Protein AF-A0A813EID2-F1 (afdb_monomer_lite)

Sequence (279 aa):
TRAFFVGGAVVVPFFVLQQIIVTLDILPSQAGIPFHRLGPFAQLFAYPAVCIEYRRYYDADVAFISYILVYLAYACQLIYTVQLLRICAPDYGSPPEMAEVPSASWWPSAWRLPKAFKHATHLVAPPRSLEPGQTDLAGEMRAAAKGQATAQLTAESAAEGKRRDVHRALGKHGESPAWFNVKAGLIALIIAWCFLIFGFTIEIINAGTAHPSLLNGPGLPNNLRDPRYRPAKIGYKEPTEVGTGGALYGPARVVDGPERRLSELGLNAESEILSALPR

Radius of gyration: 33.65 Å; chains: 1; bounding box: 99×39×95 Å

Foldseek 3Di:
DVVLVVLVVVLVVVLVVLLCCCPPQQPVDDPDDPLLNLLSCLSVLQSVLVVLLPDPADDPVSPVSSLVSNVSSLVSNLSNLVVCLVQQDFDPPQDPQDPPDPPAQHDDSLARGGPSCRRVRRDPDDDLDDDVPDDDPVVVVVCVVVVNPPDPCPSVNVNVVVVVVVVVCQDPVSHHPVSVVSNVVSVVSSVVSVVVVVVVVVCVVCPQPDQQDPPPDPPNPPLSNDSLRDAHDVPDDRPADDPDPDDSHDPPPPVPDPVVVCVVVVCPVVPPVVVPDDD

Organism: Polarella glacialis (NCBI:txid89957)

pLDDT: mean 72.0, std 17.14, range [36.62, 98.06]

Secondary structure (DSSP, 8-state):
-HHHHHHHHHHHHHHHHHHHHIIIII-S---S--GGGHHHHHHHHHHHHHHHHS-SS--HHHHHHHHHHHHHHHHHHHHHHHHHHHHSS---S--------TTS----TTS---GGGTTT----PPPSSPPTT---HHHHHHHHHTT-------HHHHHHHHHHHHHHHS-TTSS-HHHHHHHHHHHHHHHHHHHHHHHHHHHHHHTTTSSS-TT--TT--HHHH-GGGSPPPTTS-----SSSS--SS-TT-----HHHHHHHTT--HHHHHTTSS--

Structure (mmCIF, N/CA/C/O backbone):
data_AF-A0A813EID2-F1
#
_entry.id   AF-A0A813EID2-F1
#
loop_
_atom_site.group_PDB
_atom_site.id
_atom_site.type_symbol
_atom_site.label_atom_id
_atom_site.label_alt_id
_atom_site.label_comp_id
_atom_site.label_asym_id
_atom_site.label_entity_id
_atom_site.label_seq_id
_atom_site.pdbx_PDB_ins_code
_atom_site.Cartn_x
_atom_site.Cartn_y
_atom_site.Cartn_z
_atom_site.occupancy
_atom_site.B_iso_or_equiv
_atom_site.auth_seq_id
_atom_site.auth_comp_id
_atom_site.auth_asym_id
_atom_site.auth_atom_id
_atom_site.pdbx_PDB_model_num
ATOM 1 N N . THR A 1 1 ? 5.088 13.107 -24.595 1.00 68.25 1 THR A N 1
ATOM 2 C CA . THR A 1 1 ? 5.018 14.343 -23.780 1.00 68.25 1 THR A CA 1
ATOM 3 C C . THR A 1 1 ? 3.691 14.488 -23.051 1.00 68.25 1 THR A C 1
ATOM 5 O O . THR A 1 1 ? 3.729 14.579 -21.835 1.00 68.25 1 THR A O 1
ATOM 8 N N . ARG A 1 2 ? 2.523 14.421 -23.714 1.00 75.31 2 ARG A N 1
ATOM 9 C CA . ARG A 1 2 ? 1.210 14.540 -23.031 1.00 75.31 2 ARG A CA 1
ATOM 10 C C . ARG A 1 2 ? 0.948 13.461 -21.965 1.00 75.31 2 ARG A C 1
ATOM 12 O O . ARG A 1 2 ? 0.517 13.796 -20.872 1.00 75.31 2 ARG A O 1
ATOM 19 N N . ALA A 1 3 ? 1.272 12.196 -22.248 1.00 75.06 3 ALA A N 1
ATOM 20 C CA . ALA A 1 3 ? 1.100 11.096 -21.289 1.00 75.06 3 ALA A CA 1
ATOM 21 C C . ALA A 1 3 ? 1.948 11.264 -20.012 1.00 75.06 3 ALA A C 1
ATOM 23 O O . ALA A 1 3 ? 1.451 11.027 -18.917 1.00 75.06 3 ALA A O 1
ATOM 24 N N . PHE A 1 4 ? 3.190 11.750 -20.138 1.00 82.56 4 PHE A N 1
ATOM 25 C CA . PHE A 1 4 ? 4.031 12.061 -18.978 1.00 82.56 4 PHE A CA 1
ATOM 26 C C . PHE A 1 4 ? 3.439 13.182 -18.139 1.00 82.56 4 PHE A C 1
ATOM 28 O O . PHE A 1 4 ? 3.339 13.049 -16.929 1.00 82.56 4 PHE A O 1
ATOM 35 N N . PHE A 1 5 ? 2.973 14.253 -18.785 1.00 83.38 5 PHE A N 1
ATOM 36 C CA . PHE A 1 5 ? 2.330 15.349 -18.072 1.00 83.38 5 PHE A CA 1
ATOM 37 C C . PHE A 1 5 ? 1.116 14.868 -17.265 1.00 83.38 5 PHE A C 1
ATOM 39 O O . PHE A 1 5 ? 0.997 15.207 -16.093 1.00 83.38 5 PHE A O 1
ATOM 46 N N . VAL A 1 6 ? 0.266 14.015 -17.852 1.00 81.38 6 VAL A N 1
ATOM 47 C CA . VAL A 1 6 ? -0.875 13.409 -17.145 1.00 81.38 6 VAL A CA 1
ATOM 48 C C . VAL A 1 6 ? -0.406 12.520 -15.990 1.00 81.38 6 VAL A C 1
ATOM 50 O O . VAL A 1 6 ? -0.919 12.651 -14.884 1.00 81.38 6 VAL A O 1
ATOM 53 N N . GLY A 1 7 ? 0.595 11.661 -16.206 1.00 82.25 7 GLY A N 1
ATOM 54 C CA . GLY A 1 7 ? 1.153 10.811 -15.152 1.00 82.25 7 GLY A CA 1
ATOM 55 C C . GLY A 1 7 ? 1.701 11.620 -13.973 1.00 82.25 7 GLY A C 1
ATOM 56 O O . GLY A 1 7 ? 1.353 11.348 -12.828 1.00 82.25 7 GLY A O 1
ATOM 57 N N . GLY A 1 8 ? 2.481 12.667 -14.245 1.00 87.44 8 GLY A N 1
ATOM 58 C CA . GLY A 1 8 ? 3.019 13.557 -13.215 1.00 87.44 8 GLY A CA 1
ATOM 59 C C . GLY A 1 8 ? 1.925 14.339 -12.485 1.00 87.44 8 GLY A C 1
ATOM 60 O O . GLY A 1 8 ? 1.956 14.444 -11.258 1.00 87.44 8 GLY A O 1
ATOM 61 N N . ALA A 1 9 ? 0.918 14.818 -13.223 1.00 89.00 9 ALA A N 1
ATOM 62 C CA . ALA A 1 9 ? -0.235 15.519 -12.666 1.00 89.00 9 ALA A CA 1
ATOM 63 C C . ALA A 1 9 ? -1.115 14.630 -11.774 1.00 89.00 9 ALA A C 1
ATOM 65 O O . ALA A 1 9 ? -1.828 15.165 -10.936 1.00 89.00 9 ALA A O 1
ATOM 66 N N . VAL A 1 10 ? -1.063 13.302 -11.918 1.00 88.50 10 VAL A N 1
ATOM 67 C CA . VAL A 1 10 ? -1.726 12.351 -11.010 1.00 88.50 10 VAL A CA 1
ATOM 68 C C . VAL A 1 10 ? -0.822 12.006 -9.826 1.00 88.50 10 VAL A C 1
ATOM 70 O O . VAL A 1 10 ? -1.267 12.016 -8.682 1.00 88.50 10 VAL A O 1
ATOM 73 N N . VAL A 1 11 ? 0.462 11.749 -10.072 1.00 91.19 11 VAL A N 1
ATOM 74 C CA . VAL A 1 11 ? 1.418 11.324 -9.037 1.00 91.19 11 VAL A CA 1
ATOM 75 C C . VAL A 1 11 ? 1.559 12.357 -7.920 1.00 91.19 11 VAL A C 1
ATOM 77 O O . VAL A 1 11 ? 1.533 11.982 -6.751 1.00 91.19 11 VAL A O 1
ATOM 80 N N . VAL A 1 12 ? 1.661 13.649 -8.247 1.00 89.44 12 VAL A N 1
ATOM 81 C CA . VAL A 1 12 ? 1.858 14.699 -7.234 1.00 89.44 12 VAL A CA 1
ATOM 82 C C . VAL A 1 12 ? 0.651 14.830 -6.288 1.00 89.44 12 VAL A C 1
ATOM 84 O O . VAL A 1 12 ? 0.860 14.767 -5.075 1.00 89.44 12 VAL A O 1
ATOM 87 N N . PRO A 1 13 ? -0.607 14.944 -6.765 1.00 92.44 13 PRO A N 1
ATOM 88 C CA . PRO A 1 13 ? -1.773 14.932 -5.885 1.00 92.44 13 PRO A CA 1
ATOM 89 C C . PRO A 1 13 ? -1.896 13.663 -5.047 1.00 92.44 13 PRO A C 1
ATOM 91 O O . PRO A 1 13 ? -2.209 13.766 -3.865 1.00 92.44 13 PRO A O 1
ATOM 94 N N . PHE A 1 14 ? -1.622 12.482 -5.611 1.00 91.19 14 PHE A N 1
ATOM 95 C CA . PHE A 1 14 ? -1.663 11.232 -4.844 1.00 91.19 14 PHE A CA 1
ATOM 96 C C . PHE A 1 14 ? -0.605 11.206 -3.738 1.00 91.19 14 PHE A C 1
ATOM 98 O O . PHE A 1 14 ? -0.924 10.832 -2.609 1.00 91.19 14 PHE A O 1
ATOM 105 N N . PHE A 1 15 ? 0.614 11.666 -4.026 1.00 93.12 15 PHE A N 1
ATOM 106 C CA . PHE A 1 15 ? 1.676 11.803 -3.032 1.00 93.12 15 PHE A CA 1
ATOM 107 C C . PHE A 1 15 ? 1.247 12.726 -1.891 1.00 93.12 15 PHE A C 1
ATOM 109 O O . PHE A 1 15 ? 1.307 12.343 -0.722 1.00 93.12 15 PHE A O 1
ATOM 116 N N . VAL A 1 16 ? 0.774 13.930 -2.226 1.00 92.81 16 VAL A N 1
ATOM 117 C CA . VAL A 1 16 ? 0.356 14.934 -1.240 1.00 92.81 16 VAL A CA 1
ATOM 118 C C . VAL A 1 16 ? -0.830 14.429 -0.424 1.00 92.81 16 VAL A C 1
ATOM 120 O O . VAL A 1 16 ? -0.793 14.501 0.800 1.00 92.81 16 VAL A O 1
ATOM 123 N N . LEU A 1 17 ? -1.850 13.863 -1.071 1.00 91.50 17 LEU A N 1
ATOM 124 C CA . LEU A 1 17 ? -3.038 13.349 -0.393 1.00 91.50 17 LEU A CA 1
ATOM 125 C C . LEU A 1 17 ? -2.682 12.216 0.572 1.00 91.50 17 LEU A C 1
ATOM 127 O O . LEU A 1 17 ? -3.139 12.221 1.712 1.00 91.50 17 LEU A O 1
ATOM 131 N N . GLN A 1 18 ? -1.829 11.277 0.159 1.00 90.56 18 GLN A N 1
ATOM 132 C CA . GLN A 1 18 ? -1.386 10.216 1.058 1.00 90.56 18 GLN A CA 1
ATOM 133 C C . GLN A 1 18 ? -0.556 10.759 2.226 1.00 90.56 18 GLN A C 1
ATOM 135 O O . GLN A 1 18 ? -0.736 10.295 3.348 1.00 90.56 18 GLN A O 1
ATOM 140 N N . GLN A 1 19 ? 0.310 11.757 2.009 1.00 90.31 19 GLN A N 1
ATOM 141 C CA . GLN A 1 19 ? 1.038 12.408 3.107 1.00 90.31 19 GLN A CA 1
ATOM 142 C C . GLN A 1 19 ? 0.092 13.115 4.085 1.00 90.31 19 GLN A C 1
ATOM 144 O O . GLN A 1 19 ? 0.298 13.025 5.296 1.00 90.31 19 GLN A O 1
ATOM 149 N N . ILE A 1 20 ? -0.949 13.782 3.579 1.00 89.06 20 ILE A N 1
ATOM 150 C CA . ILE A 1 20 ? -1.970 14.450 4.394 1.00 89.06 20 ILE A CA 1
ATOM 151 C C . ILE A 1 20 ? -2.723 13.424 5.240 1.00 89.06 20 ILE A C 1
ATOM 153 O O . ILE A 1 20 ? -2.742 13.571 6.457 1.00 89.06 20 ILE A O 1
ATOM 157 N N . ILE A 1 21 ? -3.261 12.362 4.632 1.00 87.69 21 ILE A N 1
ATOM 158 C CA . ILE A 1 21 ? -3.992 11.298 5.346 1.00 87.69 21 ILE A CA 1
ATOM 159 C C . ILE A 1 21 ? -3.106 10.682 6.433 1.00 87.69 21 ILE A C 1
ATOM 161 O O . ILE A 1 21 ? -3.501 10.549 7.587 1.00 87.69 21 ILE A O 1
ATOM 165 N N . VAL A 1 22 ? -1.860 10.350 6.094 1.00 84.56 22 VAL A N 1
ATOM 166 C CA . VAL A 1 22 ? -0.928 9.737 7.045 1.00 84.56 22 VAL A CA 1
ATOM 167 C C . VAL A 1 22 ? -0.573 10.687 8.197 1.00 84.56 22 VAL A C 1
ATOM 169 O O . VAL A 1 22 ? -0.412 10.242 9.333 1.00 84.56 22 VAL A O 1
ATOM 172 N N . THR A 1 23 ? -0.456 11.987 7.929 1.00 84.19 23 THR A N 1
ATOM 173 C CA . THR A 1 23 ? -0.073 12.980 8.942 1.00 84.19 23 THR A CA 1
ATOM 174 C C . THR A 1 23 ? -1.243 13.388 9.831 1.00 84.19 23 THR A C 1
ATOM 176 O O . THR A 1 23 ? -1.061 13.502 11.040 1.00 84.19 23 THR A O 1
ATOM 179 N N . LEU A 1 24 ? -2.421 13.618 9.250 1.00 82.62 24 LEU A N 1
ATOM 180 C CA . LEU A 1 24 ? -3.583 14.132 9.971 1.00 82.62 24 LEU A CA 1
ATOM 181 C C . LEU A 1 24 ? -4.387 13.020 10.646 1.00 82.62 24 LEU A C 1
ATOM 183 O O . LEU A 1 24 ? -4.762 13.177 11.805 1.00 82.62 24 LEU A O 1
ATOM 187 N N . ASP A 1 25 ? -4.602 11.892 9.966 1.00 74.88 25 ASP A N 1
ATOM 188 C CA . ASP A 1 25 ? -5.550 10.881 10.447 1.00 74.88 25 ASP A CA 1
ATOM 189 C C . ASP A 1 25 ? -4.872 9.788 11.277 1.00 74.88 25 ASP A C 1
ATOM 191 O O . ASP A 1 25 ? -5.458 9.271 12.225 1.00 74.88 25 ASP A O 1
ATOM 195 N N . ILE A 1 26 ? -3.630 9.425 10.938 1.00 75.00 26 ILE A N 1
ATOM 196 C CA . ILE A 1 26 ? -2.987 8.227 11.494 1.00 75.00 26 ILE A CA 1
ATOM 197 C C . ILE A 1 26 ? -2.101 8.558 12.709 1.00 75.00 26 ILE A C 1
ATOM 199 O O . ILE A 1 26 ? -2.106 7.804 13.686 1.00 75.00 26 ILE A O 1
ATOM 203 N N . LEU A 1 27 ? -1.321 9.647 12.689 1.00 70.19 27 LEU A N 1
ATOM 204 C CA . LEU A 1 27 ? -0.306 9.908 13.723 1.00 70.19 27 LEU A CA 1
ATOM 205 C C . LEU A 1 27 ? -0.157 11.392 14.103 1.00 70.19 27 LEU A C 1
ATOM 207 O O . LEU A 1 27 ? 0.827 12.025 13.714 1.00 70.19 27 LEU A O 1
ATOM 211 N N . PRO A 1 28 ? -1.039 11.937 14.963 1.00 58.94 28 PRO A N 1
ATOM 212 C CA . PRO A 1 28 ? -0.881 13.307 15.449 1.00 58.94 28 PRO A CA 1
ATOM 213 C C . PRO A 1 28 ? 0.310 13.484 16.412 1.00 58.94 28 PRO A C 1
ATOM 215 O O . PRO A 1 28 ? 0.798 14.597 16.575 1.00 58.94 28 PRO A O 1
ATOM 218 N N . SER A 1 29 ? 0.808 12.417 17.057 1.00 59.56 29 SER A N 1
ATOM 219 C CA . SER A 1 29 ? 1.942 12.509 17.993 1.00 59.56 29 SER A CA 1
ATOM 220 C C . SER A 1 29 ? 2.575 11.140 18.278 1.00 59.56 29 SER A C 1
ATOM 222 O O . SER A 1 29 ? 2.115 10.387 19.138 1.00 59.56 29 SER A O 1
ATOM 224 N N . GLN A 1 30 ? 3.632 10.780 17.549 1.00 61.72 30 GLN A N 1
ATOM 225 C CA . GLN A 1 30 ? 4.545 9.706 17.955 1.00 61.72 30 GLN A CA 1
ATOM 226 C C . GLN A 1 30 ? 5.981 10.228 17.960 1.00 61.72 30 GLN A C 1
ATOM 228 O O . GLN A 1 30 ? 6.446 10.801 16.978 1.00 61.72 30 GLN A O 1
ATOM 233 N N . ALA A 1 31 ? 6.686 10.002 19.070 1.00 57.78 31 ALA A N 1
ATOM 234 C CA . ALA A 1 31 ? 8.117 10.242 19.185 1.00 57.78 31 ALA A CA 1
ATOM 235 C C . ALA A 1 31 ? 8.873 9.120 18.454 1.00 57.78 31 ALA A C 1
ATOM 237 O O . ALA A 1 31 ? 8.870 7.973 18.897 1.00 57.78 31 ALA A O 1
ATOM 238 N N . GLY A 1 32 ? 9.478 9.425 17.306 1.00 74.25 32 GLY A N 1
ATOM 239 C CA . GLY A 1 32 ? 10.261 8.461 16.534 1.00 74.25 32 GLY A CA 1
ATOM 240 C C . GLY A 1 32 ? 10.480 8.880 15.084 1.00 74.25 32 GLY A C 1
ATOM 241 O O . GLY A 1 32 ? 9.923 9.870 14.614 1.00 74.25 32 GLY A O 1
ATOM 242 N N . ILE A 1 33 ? 11.295 8.105 14.364 1.00 77.25 33 ILE A N 1
ATOM 243 C CA . ILE A 1 33 ? 11.524 8.319 12.931 1.00 77.25 33 ILE A CA 1
ATOM 244 C C . ILE A 1 33 ? 10.237 7.946 12.177 1.00 77.25 33 ILE A C 1
ATOM 246 O O . ILE A 1 33 ? 9.774 6.805 12.295 1.00 77.25 33 ILE A O 1
ATOM 250 N N . PRO A 1 34 ? 9.648 8.860 11.387 1.00 85.75 34 PRO A N 1
ATOM 251 C CA . PRO A 1 34 ? 8.341 8.657 10.777 1.00 85.75 34 PRO A CA 1
ATOM 252 C C . PRO A 1 34 ? 8.437 7.805 9.502 1.00 85.75 34 PRO A C 1
ATOM 254 O O . PRO A 1 34 ? 8.076 8.246 8.414 1.00 85.75 34 PRO A O 1
ATOM 257 N N . PHE A 1 35 ? 8.912 6.560 9.615 1.00 88.06 35 PHE A N 1
ATOM 258 C CA . PHE A 1 35 ? 9.077 5.642 8.476 1.00 88.06 35 PHE A CA 1
ATOM 259 C C . PHE A 1 35 ? 7.766 5.356 7.729 1.00 88.06 35 PHE A C 1
ATOM 261 O O . PHE A 1 35 ? 7.781 5.024 6.549 1.00 88.06 35 PHE A O 1
ATOM 268 N N . HIS A 1 36 ? 6.621 5.543 8.383 1.00 84.44 36 HIS A N 1
ATOM 269 C CA . HIS A 1 36 ? 5.304 5.495 7.751 1.00 84.44 36 HIS A CA 1
ATOM 270 C C . HIS A 1 36 ? 5.105 6.574 6.673 1.00 84.44 36 HIS A C 1
ATOM 272 O O . HIS A 1 36 ? 4.241 6.432 5.818 1.00 84.44 36 HIS A O 1
ATOM 278 N N . ARG A 1 37 ? 5.911 7.640 6.658 1.00 89.38 37 ARG A N 1
ATOM 279 C CA . ARG A 1 37 ? 5.877 8.662 5.602 1.00 89.38 37 ARG A CA 1
ATOM 280 C C . ARG A 1 37 ? 6.625 8.248 4.344 1.00 89.38 37 ARG A C 1
ATOM 282 O O . ARG A 1 37 ? 6.557 8.980 3.366 1.00 89.38 37 ARG A O 1
ATOM 289 N N . LEU A 1 38 ? 7.319 7.106 4.338 1.00 91.06 38 LEU A N 1
ATOM 290 C CA . LEU A 1 38 ? 8.052 6.628 3.161 1.00 91.06 38 LEU A CA 1
ATOM 291 C C . LEU A 1 38 ? 7.146 6.048 2.071 1.00 91.06 38 LEU A C 1
ATOM 293 O O . LEU A 1 38 ? 7.549 6.042 0.914 1.00 91.06 38 LEU A O 1
ATOM 297 N N . GLY A 1 39 ? 5.934 5.597 2.405 1.00 90.19 39 GLY A N 1
ATOM 298 C CA . GLY A 1 39 ? 5.014 4.990 1.434 1.00 90.19 39 GLY A CA 1
ATOM 299 C C . GLY A 1 39 ? 4.766 5.862 0.207 1.00 90.19 39 GLY A C 1
ATOM 300 O O . GLY A 1 39 ? 5.042 5.419 -0.908 1.00 90.19 39 GLY A O 1
ATOM 301 N N . PRO A 1 40 ? 4.345 7.126 0.388 1.00 93.19 40 PRO A N 1
ATOM 302 C CA . PRO A 1 40 ? 4.107 8.024 -0.737 1.00 93.19 40 PRO A CA 1
ATOM 303 C C . PRO A 1 40 ? 5.361 8.267 -1.592 1.00 93.19 40 PRO A C 1
ATOM 305 O O . PRO A 1 40 ? 5.258 8.372 -2.811 1.00 93.19 40 PRO A O 1
ATOM 308 N N . PHE A 1 41 ? 6.568 8.274 -1.004 1.00 94.12 41 PHE A N 1
ATOM 309 C CA . PHE A 1 41 ? 7.813 8.472 -1.765 1.00 94.12 41 PHE A CA 1
ATOM 310 C C . PHE A 1 41 ? 8.046 7.398 -2.828 1.00 94.12 41 PHE A C 1
ATOM 312 O O . PHE A 1 41 ? 8.708 7.680 -3.823 1.00 94.12 41 PHE A O 1
ATOM 319 N N . ALA A 1 42 ? 7.451 6.209 -2.692 1.00 95.44 42 ALA A N 1
ATOM 320 C CA . ALA A 1 42 ? 7.501 5.195 -3.739 1.00 95.44 42 ALA A CA 1
ATOM 321 C C . ALA A 1 42 ? 7.025 5.730 -5.099 1.00 95.44 42 ALA A C 1
ATOM 323 O O . ALA A 1 42 ? 7.583 5.366 -6.130 1.00 95.44 42 ALA A O 1
ATOM 324 N N . GLN A 1 43 ? 6.036 6.628 -5.115 1.00 93.12 43 GLN A N 1
ATOM 325 C CA . GLN A 1 43 ? 5.515 7.228 -6.347 1.00 93.12 43 GLN A CA 1
ATOM 326 C C . GLN A 1 43 ? 6.537 8.159 -7.008 1.00 93.12 43 GLN A C 1
ATOM 328 O O . GLN A 1 43 ? 6.602 8.222 -8.234 1.00 93.12 43 GLN A O 1
ATOM 333 N N . LEU A 1 44 ? 7.374 8.829 -6.208 1.00 93.00 44 LEU A N 1
ATOM 334 C CA . LEU A 1 44 ? 8.451 9.690 -6.700 1.00 93.00 44 LEU A CA 1
ATOM 335 C C . LEU A 1 44 ? 9.591 8.895 -7.341 1.00 93.00 44 LEU A C 1
ATOM 337 O O . LEU A 1 44 ? 10.322 9.463 -8.142 1.00 93.00 44 LEU A O 1
ATOM 341 N N . PHE A 1 45 ? 9.729 7.604 -7.028 1.00 95.50 45 PHE A N 1
ATOM 342 C CA . PHE A 1 45 ? 10.669 6.702 -7.700 1.00 95.50 45 PHE A CA 1
ATOM 343 C C . PHE A 1 45 ? 10.020 5.965 -8.879 1.00 95.50 45 PHE A C 1
ATOM 345 O O . PHE A 1 45 ? 10.617 5.853 -9.948 1.00 95.50 45 PHE A O 1
ATOM 352 N N . ALA A 1 46 ? 8.771 5.521 -8.726 1.00 92.62 46 ALA A N 1
ATOM 353 C CA . ALA A 1 46 ? 8.046 4.805 -9.772 1.00 92.62 46 ALA A CA 1
ATOM 354 C C . ALA A 1 46 ? 7.778 5.683 -11.003 1.00 92.62 46 ALA A C 1
ATOM 356 O O . ALA A 1 46 ? 7.948 5.236 -12.134 1.00 92.62 46 ALA A O 1
ATOM 357 N N . TYR A 1 47 ? 7.397 6.947 -10.805 1.00 92.62 47 TYR A N 1
ATOM 358 C CA . TYR A 1 47 ? 7.124 7.862 -11.910 1.00 92.62 47 TYR A CA 1
ATOM 359 C C . TYR A 1 47 ? 8.335 8.097 -12.833 1.00 92.62 47 TYR A C 1
ATOM 361 O O . TYR A 1 47 ? 8.193 7.881 -14.040 1.00 92.62 47 TYR A O 1
ATOM 369 N N . PRO A 1 48 ? 9.528 8.495 -12.338 1.00 92.00 48 PRO A N 1
ATOM 370 C CA . PRO A 1 48 ? 10.695 8.640 -13.198 1.00 92.00 48 PRO A CA 1
ATOM 371 C C . PRO A 1 48 ? 11.141 7.309 -13.807 1.00 92.00 48 PRO A C 1
ATOM 373 O O . PRO A 1 48 ? 11.561 7.328 -14.958 1.00 92.00 48 PRO A O 1
ATOM 376 N N . ALA A 1 49 ? 10.991 6.170 -13.116 1.00 90.62 49 ALA A N 1
ATOM 377 C CA . ALA A 1 49 ? 11.275 4.854 -13.701 1.00 90.62 49 ALA A CA 1
ATOM 378 C C . ALA A 1 49 ? 10.427 4.603 -14.962 1.00 90.62 49 ALA A C 1
ATOM 380 O O . ALA A 1 49 ? 10.967 4.323 -16.031 1.00 90.62 49 ALA A O 1
ATOM 381 N N . VAL A 1 50 ? 9.112 4.835 -14.878 1.00 87.19 50 VAL A N 1
ATOM 382 C CA . VAL A 1 50 ? 8.199 4.739 -16.032 1.00 87.19 50 VAL A CA 1
ATOM 383 C C . VAL A 1 50 ? 8.549 5.766 -17.114 1.00 87.19 50 VAL A C 1
ATOM 385 O O . VAL A 1 50 ? 8.483 5.464 -18.306 1.00 87.19 50 VAL A O 1
ATOM 388 N N . CYS A 1 51 ? 8.950 6.983 -16.729 1.00 87.94 51 CYS A N 1
ATOM 389 C CA . CYS A 1 51 ? 9.375 8.005 -17.689 1.00 87.94 51 CYS A CA 1
ATOM 390 C C . CYS A 1 51 ? 10.609 7.584 -18.482 1.00 87.94 51 CYS A C 1
ATOM 392 O O . CYS A 1 51 ? 10.681 7.805 -19.692 1.00 87.94 51 CYS A O 1
ATOM 394 N N . ILE A 1 52 ? 11.566 6.979 -17.785 1.00 85.88 52 ILE A N 1
ATOM 395 C CA . ILE A 1 52 ? 12.805 6.464 -18.347 1.00 85.88 52 ILE A CA 1
ATOM 396 C C . ILE A 1 52 ? 12.528 5.277 -19.274 1.00 85.88 52 ILE A C 1
ATOM 398 O O . ILE A 1 52 ? 13.118 5.189 -20.350 1.00 85.88 52 ILE A O 1
ATOM 402 N N . GLU A 1 53 ? 11.616 4.392 -18.885 1.00 81.62 53 GLU A N 1
ATOM 403 C CA . GLU A 1 53 ? 11.263 3.206 -19.661 1.00 81.62 53 GLU A CA 1
ATOM 404 C C . GLU A 1 53 ? 10.525 3.555 -20.962 1.00 81.62 53 GLU A C 1
ATOM 406 O O . GLU A 1 53 ? 10.729 2.913 -21.991 1.00 81.62 53 GLU A O 1
ATOM 411 N N . TYR A 1 54 ? 9.742 4.638 -20.975 1.00 80.81 54 TYR A N 1
ATOM 412 C CA . TYR A 1 54 ? 9.022 5.118 -22.161 1.00 80.81 54 TYR A CA 1
ATOM 413 C C . TYR A 1 54 ? 9.928 5.882 -23.155 1.00 80.81 54 TYR A C 1
ATOM 415 O O . TYR A 1 54 ? 9.551 6.887 -23.765 1.00 80.81 54 TYR A O 1
ATOM 423 N N . ARG A 1 55 ? 11.163 5.425 -23.354 1.00 69.62 55 ARG A N 1
ATOM 424 C CA . ARG A 1 55 ? 12.084 5.981 -24.353 1.00 69.62 55 ARG A CA 1
ATOM 425 C C . ARG A 1 55 ? 11.960 5.247 -25.684 1.00 69.62 55 ARG A C 1
ATOM 427 O O . ARG A 1 55 ? 11.678 4.057 -25.750 1.00 69.62 55 ARG A O 1
ATOM 434 N N . ARG A 1 56 ? 12.202 5.981 -26.777 1.00 70.12 56 ARG A N 1
ATOM 435 C CA . ARG A 1 56 ? 12.177 5.420 -28.139 1.00 70.12 56 ARG A CA 1
ATOM 436 C C . ARG A 1 56 ? 13.331 4.449 -28.390 1.00 70.12 56 ARG A C 1
ATOM 438 O O . ARG A 1 56 ? 13.150 3.475 -29.114 1.00 70.12 56 ARG A O 1
ATOM 445 N N . TYR A 1 57 ? 14.500 4.743 -27.827 1.00 72.25 57 TYR A N 1
ATOM 446 C CA . TYR A 1 57 ? 15.728 3.986 -28.041 1.00 72.25 57 TYR A CA 1
ATOM 447 C C . TYR A 1 57 ? 16.188 3.342 -26.742 1.00 72.25 57 TYR A C 1
ATOM 449 O O . TYR A 1 57 ? 16.095 3.959 -25.678 1.00 72.25 57 TYR A O 1
ATOM 457 N N . TYR A 1 58 ? 16.683 2.114 -26.869 1.00 75.31 58 TYR A N 1
ATOM 458 C CA . TYR A 1 58 ? 17.268 1.371 -25.767 1.00 75.31 58 TYR A CA 1
ATOM 459 C C . TYR A 1 58 ? 18.640 1.939 -25.402 1.00 75.31 58 TYR A C 1
ATOM 461 O O . TYR A 1 58 ? 19.444 2.252 -26.278 1.00 75.31 58 TYR A O 1
ATOM 469 N N . ASP A 1 59 ? 18.891 2.031 -24.103 1.00 78.25 59 ASP A N 1
ATOM 470 C CA . ASP A 1 59 ? 20.153 2.450 -23.511 1.00 78.25 59 ASP A CA 1
ATOM 471 C C . ASP A 1 59 ? 20.336 1.648 -22.212 1.00 78.25 59 ASP A C 1
ATOM 473 O O . ASP A 1 59 ? 19.437 1.609 -21.366 1.00 78.25 59 ASP A O 1
ATOM 477 N N . ALA A 1 60 ? 21.461 0.939 -22.103 1.00 79.19 60 ALA A N 1
ATOM 478 C CA . ALA A 1 60 ? 21.705 -0.018 -21.028 1.00 79.19 60 ALA A CA 1
ATOM 479 C C . ALA A 1 60 ? 21.901 0.666 -19.668 1.00 79.19 60 ALA A C 1
ATOM 481 O O . ALA A 1 60 ? 21.377 0.183 -18.662 1.00 79.19 60 ALA A O 1
ATOM 482 N N . ASP A 1 61 ? 22.584 1.810 -19.642 1.00 84.81 61 ASP A N 1
ATOM 483 C CA . ASP A 1 61 ? 22.847 2.559 -18.409 1.00 84.81 61 ASP A CA 1
ATOM 484 C C . ASP A 1 61 ? 21.544 3.142 -17.864 1.00 84.81 61 ASP A C 1
ATOM 486 O O . ASP A 1 61 ? 21.243 3.103 -16.670 1.00 84.81 61 ASP A O 1
ATOM 490 N N . VAL A 1 62 ? 20.708 3.619 -18.779 1.00 83.31 62 VAL A N 1
ATOM 491 C CA . VAL A 1 62 ? 19.388 4.163 -18.483 1.00 83.31 62 VAL A CA 1
ATOM 492 C C . VAL A 1 62 ? 18.437 3.075 -17.974 1.00 83.31 62 VAL A C 1
ATOM 494 O O . VAL A 1 62 ? 17.702 3.307 -17.011 1.00 83.31 62 VAL A O 1
ATOM 497 N N . ALA A 1 63 ? 18.470 1.877 -18.566 1.00 84.12 63 ALA A N 1
ATOM 498 C CA . ALA A 1 63 ? 17.716 0.728 -18.068 1.00 84.12 63 ALA A CA 1
ATOM 499 C C . ALA A 1 63 ? 18.156 0.342 -16.646 1.00 84.12 63 ALA A C 1
ATOM 501 O O . ALA A 1 63 ? 17.313 0.142 -15.773 1.00 84.12 63 ALA A O 1
ATOM 502 N N . PHE A 1 64 ? 19.465 0.323 -16.383 1.00 87.19 64 PHE A N 1
ATOM 503 C CA . PHE A 1 64 ? 20.009 0.051 -15.054 1.00 87.19 64 PHE A CA 1
ATOM 504 C C . PHE A 1 64 ? 19.540 1.071 -14.003 1.00 87.19 64 PHE A C 1
ATOM 506 O O . PHE A 1 64 ? 19.088 0.681 -12.924 1.00 87.19 64 PHE A O 1
ATOM 513 N N . ILE A 1 65 ? 19.563 2.368 -14.327 1.00 92.06 65 ILE A N 1
ATOM 514 C CA . ILE A 1 65 ? 19.024 3.424 -13.453 1.00 92.06 65 ILE A CA 1
ATOM 515 C C . ILE A 1 65 ? 17.531 3.198 -13.177 1.00 92.06 65 ILE A C 1
ATOM 517 O O . ILE A 1 65 ? 17.093 3.337 -12.033 1.00 92.06 65 ILE A O 1
ATOM 521 N N . SER A 1 66 ? 16.749 2.809 -14.190 1.00 91.38 66 SER A N 1
ATOM 522 C CA . SER A 1 66 ? 15.330 2.480 -14.007 1.00 91.38 66 SER A CA 1
ATOM 523 C C . SER A 1 66 ? 15.136 1.340 -13.004 1.00 91.38 66 SER A C 1
ATOM 525 O O . SER A 1 66 ? 14.318 1.454 -12.092 1.00 91.38 66 SER A O 1
ATOM 527 N N . TYR A 1 67 ? 15.945 0.278 -13.085 1.00 91.62 67 TYR A N 1
ATOM 528 C CA . TYR A 1 67 ? 15.879 -0.837 -12.135 1.00 91.62 67 TYR A CA 1
ATOM 529 C C . TYR A 1 67 ? 16.138 -0.390 -10.695 1.00 91.62 67 TYR A C 1
ATOM 531 O O . TYR A 1 67 ? 15.409 -0.799 -9.791 1.00 91.62 67 TYR A O 1
ATOM 539 N N . ILE A 1 68 ? 17.126 0.487 -10.474 1.00 95.94 68 ILE A N 1
ATOM 540 C CA . ILE A 1 68 ? 17.396 1.066 -9.148 1.00 95.94 68 ILE A CA 1
ATOM 541 C C . ILE A 1 68 ? 16.157 1.800 -8.626 1.00 95.94 68 ILE A C 1
ATOM 543 O O . ILE A 1 68 ? 15.751 1.585 -7.484 1.00 95.94 68 ILE A O 1
ATOM 547 N N . LEU A 1 69 ? 15.524 2.631 -9.456 1.00 95.50 69 LEU A N 1
ATOM 548 C CA . LEU A 1 69 ? 14.321 3.372 -9.074 1.00 95.50 69 LEU A CA 1
ATOM 549 C C . LEU A 1 69 ? 13.148 2.441 -8.738 1.00 95.50 69 LEU A C 1
ATOM 551 O O . LEU A 1 69 ? 12.449 2.677 -7.752 1.00 95.50 69 LEU A O 1
ATOM 555 N N . VAL A 1 70 ? 12.956 1.355 -9.492 1.00 94.62 70 VAL A N 1
ATOM 556 C CA . VAL A 1 70 ? 11.926 0.346 -9.192 1.00 94.62 70 VAL A CA 1
ATOM 557 C C . VAL A 1 70 ? 12.198 -0.338 -7.848 1.00 94.62 70 VAL A C 1
ATOM 559 O O . VAL A 1 70 ? 11.286 -0.440 -7.024 1.00 94.62 70 VAL A O 1
ATOM 562 N N . TYR A 1 71 ? 13.443 -0.734 -7.563 1.00 96.88 71 TYR A N 1
ATOM 563 C CA . TYR A 1 71 ? 13.796 -1.314 -6.261 1.00 96.88 71 TYR A CA 1
ATOM 564 C C . TYR A 1 71 ? 13.571 -0.338 -5.105 1.00 96.88 71 TYR A C 1
ATOM 566 O O . TYR A 1 71 ? 13.049 -0.743 -4.066 1.00 96.88 71 TYR A O 1
ATOM 574 N N . LEU A 1 72 ? 13.910 0.944 -5.276 1.00 97.44 72 LEU A N 1
ATOM 575 C CA . LEU A 1 72 ? 13.629 1.976 -4.275 1.00 97.44 72 LEU A CA 1
ATOM 576 C C . LEU A 1 72 ? 12.121 2.139 -4.050 1.00 97.44 72 LEU A C 1
ATOM 578 O O . LEU A 1 72 ? 11.680 2.204 -2.902 1.00 97.44 72 LEU A O 1
ATOM 582 N N . ALA A 1 73 ? 11.316 2.128 -5.117 1.00 96.62 73 ALA A N 1
ATOM 583 C CA . ALA A 1 73 ? 9.861 2.182 -5.013 1.00 96.62 73 ALA A CA 1
ATOM 584 C C . ALA A 1 73 ? 9.296 0.985 -4.229 1.00 96.62 73 ALA A C 1
ATOM 586 O O . ALA A 1 73 ? 8.497 1.173 -3.306 1.00 96.62 73 ALA A O 1
ATOM 587 N N . TYR A 1 74 ? 9.741 -0.237 -4.540 1.00 96.88 74 TYR A N 1
ATOM 588 C CA . TYR A 1 74 ? 9.336 -1.439 -3.809 1.00 96.88 74 TYR A CA 1
ATOM 589 C C . TYR A 1 74 ? 9.795 -1.424 -2.352 1.00 96.88 74 TYR A C 1
ATOM 591 O O . TYR A 1 74 ? 9.004 -1.751 -1.468 1.00 96.88 74 TYR A O 1
ATOM 599 N N . ALA A 1 75 ? 11.028 -0.996 -2.073 1.00 96.94 75 ALA A N 1
ATOM 600 C CA . ALA A 1 75 ? 11.535 -0.873 -0.710 1.00 96.94 75 ALA A CA 1
ATOM 601 C C . ALA A 1 75 ? 10.694 0.116 0.112 1.00 96.94 75 ALA A C 1
ATOM 603 O O . ALA A 1 75 ? 10.290 -0.205 1.231 1.00 96.94 75 ALA A O 1
ATOM 604 N N . CYS A 1 76 ? 10.355 1.280 -0.453 1.00 96.44 76 CYS A N 1
ATOM 605 C CA . CYS A 1 76 ? 9.466 2.251 0.180 1.00 96.44 76 CYS A CA 1
ATOM 606 C C . CYS A 1 76 ? 8.090 1.651 0.505 1.00 96.44 76 CYS A C 1
ATOM 608 O O . CYS A 1 76 ? 7.629 1.801 1.636 1.00 96.44 76 CYS A O 1
ATOM 610 N N . GLN A 1 77 ? 7.455 0.940 -0.437 1.00 96.19 77 GLN A N 1
ATOM 611 C CA . GLN A 1 77 ? 6.144 0.313 -0.210 1.00 96.19 77 GLN A CA 1
ATOM 612 C C . GLN A 1 77 ? 6.192 -0.824 0.814 1.00 96.19 77 GLN A C 1
ATOM 614 O O . GLN A 1 77 ? 5.307 -0.930 1.667 1.00 96.19 77 GLN A O 1
ATOM 619 N N . LEU A 1 78 ? 7.236 -1.652 0.781 1.00 96.88 78 LEU A N 1
ATOM 620 C CA . LEU A 1 78 ? 7.419 -2.738 1.738 1.00 96.88 78 LEU A CA 1
ATOM 621 C C . LEU A 1 78 ? 7.610 -2.187 3.156 1.00 96.8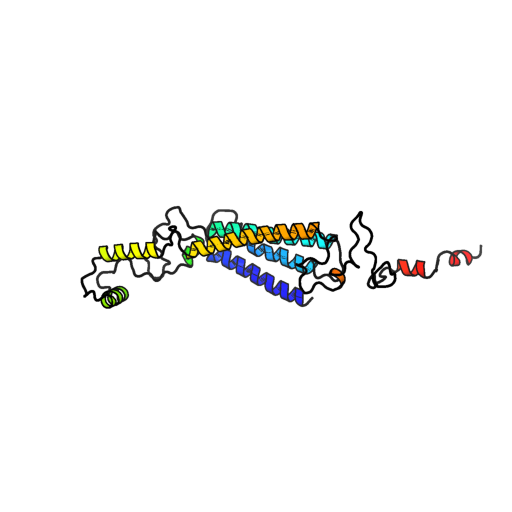8 78 LEU A C 1
ATOM 623 O O . LEU A 1 78 ? 6.885 -2.582 4.072 1.00 96.88 78 LEU A O 1
ATOM 627 N N . ILE A 1 79 ? 8.528 -1.228 3.332 1.00 95.69 79 ILE A N 1
ATOM 628 C CA . ILE A 1 79 ? 8.769 -0.569 4.623 1.00 95.69 79 ILE A CA 1
ATOM 629 C C . ILE A 1 79 ? 7.485 0.104 5.107 1.00 95.69 79 ILE A C 1
ATOM 631 O O . ILE A 1 79 ? 7.098 -0.074 6.260 1.00 95.69 79 ILE A O 1
ATOM 635 N N . TYR A 1 80 ? 6.792 0.829 4.232 1.00 94.56 80 TYR A N 1
ATOM 636 C CA . TYR A 1 80 ? 5.527 1.474 4.559 1.00 94.56 80 TYR A CA 1
ATOM 637 C C . TYR A 1 80 ? 4.472 0.483 5.048 1.00 94.56 80 TYR A C 1
ATOM 639 O O . TYR A 1 80 ? 3.874 0.707 6.097 1.00 94.56 80 TYR A O 1
ATOM 647 N N . THR A 1 81 ? 4.294 -0.640 4.353 1.00 95.19 81 THR A N 1
ATOM 648 C CA . THR A 1 81 ? 3.302 -1.662 4.719 1.00 95.19 81 THR A CA 1
ATOM 649 C C . THR A 1 81 ? 3.625 -2.291 6.078 1.00 95.19 81 THR A C 1
ATOM 651 O O . THR A 1 81 ? 2.734 -2.471 6.908 1.00 95.19 81 THR A O 1
ATOM 654 N N . VAL A 1 82 ? 4.906 -2.554 6.363 1.00 95.00 82 VAL A N 1
ATOM 655 C CA . VAL A 1 82 ? 5.355 -3.036 7.682 1.00 95.00 82 VAL A CA 1
ATOM 656 C C . VAL A 1 82 ? 5.073 -2.002 8.776 1.00 95.00 82 VAL A C 1
ATOM 658 O O . VAL A 1 82 ? 4.643 -2.359 9.875 1.00 95.00 82 VAL A O 1
ATOM 661 N N . GLN A 1 83 ? 5.278 -0.714 8.496 1.00 92.06 83 GLN A N 1
ATOM 662 C CA . GLN A 1 83 ? 4.981 0.348 9.457 1.00 92.06 83 GLN A CA 1
ATOM 663 C C . GLN A 1 83 ? 3.477 0.531 9.667 1.00 92.06 83 GLN A C 1
ATOM 665 O O . GLN A 1 83 ? 3.052 0.690 10.808 1.00 92.06 83 GLN A O 1
ATOM 670 N N . LEU A 1 84 ? 2.659 0.432 8.616 1.00 90.25 84 LEU A N 1
ATOM 671 C CA . LEU A 1 84 ? 1.202 0.409 8.747 1.00 90.25 84 LEU A CA 1
ATOM 672 C C . LEU A 1 84 ? 0.745 -0.750 9.631 1.00 90.25 84 LEU A C 1
ATOM 674 O O . LEU A 1 84 ? -0.083 -0.540 10.508 1.00 90.25 84 LEU A O 1
ATOM 678 N N . LEU A 1 85 ? 1.328 -1.943 9.483 1.00 92.12 85 LEU A N 1
ATOM 679 C CA . LEU A 1 85 ? 1.003 -3.081 10.346 1.00 92.12 85 LEU A CA 1
ATOM 680 C C . LEU A 1 85 ? 1.306 -2.788 11.822 1.00 92.12 85 LEU A C 1
ATOM 682 O O . LEU A 1 85 ? 0.519 -3.158 12.689 1.00 92.12 85 LEU A O 1
ATOM 686 N N . ARG A 1 86 ? 2.413 -2.094 12.111 1.00 89.06 86 ARG A N 1
ATOM 687 C CA . ARG A 1 86 ? 2.765 -1.661 13.473 1.00 89.06 86 ARG A CA 1
ATOM 688 C C . ARG A 1 86 ? 1.831 -0.584 14.012 1.00 89.06 86 ARG A C 1
ATOM 690 O O . ARG A 1 86 ? 1.453 -0.639 15.176 1.00 89.06 86 ARG A O 1
ATOM 697 N N . ILE A 1 87 ? 1.468 0.392 13.188 1.00 86.81 87 ILE A N 1
ATOM 698 C CA . ILE A 1 87 ? 0.634 1.531 13.592 1.00 86.81 87 ILE A CA 1
ATOM 699 C C . ILE A 1 87 ? -0.828 1.119 13.777 1.00 86.81 87 ILE A C 1
ATOM 701 O O . ILE A 1 87 ? -1.491 1.558 14.717 1.00 86.81 87 ILE A O 1
ATOM 705 N N . CYS A 1 88 ? -1.317 0.246 12.901 1.00 87.00 88 CYS A N 1
ATOM 706 C CA . CYS A 1 88 ? -2.636 -0.352 12.997 1.00 87.00 88 CYS A CA 1
ATOM 707 C C . CYS A 1 88 ? -2.684 -1.494 14.017 1.00 87.00 88 CYS A C 1
ATOM 709 O O . CYS A 1 88 ? -3.763 -2.028 14.229 1.00 87.00 88 CYS A O 1
ATOM 711 N N . ALA A 1 89 ? -1.575 -1.876 14.659 1.00 88.31 89 ALA A N 1
ATOM 712 C CA . ALA A 1 89 ? -1.626 -2.882 15.707 1.00 88.31 89 ALA A CA 1
ATOM 713 C C . ALA A 1 89 ? -2.417 -2.359 16.922 1.00 88.31 89 ALA A C 1
ATOM 715 O O . ALA A 1 89 ? -2.269 -1.194 17.312 1.00 88.31 89 ALA A O 1
ATOM 716 N N . PRO A 1 90 ? -3.259 -3.204 17.538 1.00 84.69 90 PRO A N 1
ATOM 717 C CA . PRO A 1 90 ? -3.992 -2.845 18.739 1.00 84.69 90 PRO A CA 1
ATOM 718 C C . PRO A 1 90 ? -3.022 -2.523 19.879 1.00 84.69 90 PRO A C 1
ATOM 720 O O . PRO A 1 90 ? -2.001 -3.192 20.050 1.00 84.69 90 PRO A O 1
ATOM 723 N N . ASP A 1 91 ? -3.349 -1.506 20.676 1.00 80.12 91 ASP A N 1
ATOM 724 C CA . ASP A 1 91 ? -2.554 -1.178 21.857 1.00 80.12 91 ASP A CA 1
ATOM 725 C C . ASP A 1 91 ? -2.862 -2.177 22.979 1.00 80.12 91 ASP A C 1
ATOM 727 O O . ASP A 1 91 ? -3.970 -2.208 23.520 1.00 80.12 91 ASP A O 1
ATOM 731 N N . TYR A 1 92 ? -1.893 -3.034 23.301 1.00 76.31 92 TYR A N 1
ATOM 732 C CA . TYR A 1 92 ? -2.021 -4.015 24.383 1.00 76.31 92 TYR A CA 1
ATOM 733 C C . TYR A 1 92 ? -1.759 -3.401 25.764 1.00 76.31 92 TYR A C 1
ATOM 735 O O . TYR A 1 92 ? -2.145 -3.991 26.773 1.00 76.31 92 TYR A O 1
ATOM 743 N N . GLY A 1 93 ? -1.139 -2.218 25.822 1.00 70.25 93 GLY A N 1
ATOM 744 C CA . GLY A 1 93 ? -0.942 -1.461 27.052 1.00 70.25 93 GLY A CA 1
ATOM 745 C C . GLY A 1 93 ? -2.204 -0.684 27.406 1.00 70.25 93 GLY A C 1
ATOM 746 O O . GLY A 1 93 ? -2.263 0.508 27.133 1.00 70.25 93 GLY A O 1
ATOM 747 N N . SER A 1 94 ? -3.212 -1.383 27.947 1.00 58.78 94 SER A N 1
ATOM 748 C CA . SER A 1 94 ? -4.421 -0.852 28.613 1.00 58.78 94 SER A CA 1
ATOM 749 C C . SER A 1 94 ? -4.758 0.609 28.256 1.00 58.78 94 SER A C 1
ATOM 751 O O . SER A 1 94 ? -4.370 1.516 29.002 1.00 58.78 94 SER A O 1
ATOM 753 N N . PRO A 1 95 ? -5.444 0.870 27.124 1.00 60.25 95 PRO A N 1
ATOM 754 C CA . PRO A 1 95 ? -5.826 2.230 26.777 1.00 60.25 95 PRO A CA 1
ATOM 755 C C . PRO A 1 95 ? -6.700 2.809 27.900 1.00 60.25 95 PRO A C 1
ATOM 757 O O . PRO A 1 95 ? -7.570 2.095 28.408 1.00 60.25 95 PRO A O 1
ATOM 760 N N . PRO A 1 96 ? -6.480 4.074 28.304 1.00 61.81 96 PRO A N 1
ATOM 761 C CA . PRO A 1 96 ? -7.318 4.709 29.307 1.00 61.81 96 PRO A CA 1
ATOM 762 C C . PRO A 1 96 ? -8.760 4.665 28.816 1.00 61.81 96 PRO A C 1
ATOM 764 O O . PRO A 1 96 ? -9.038 4.976 27.655 1.00 61.81 96 PRO A O 1
ATOM 767 N N . GLU A 1 97 ? -9.657 4.223 29.688 1.00 64.25 97 GLU A N 1
ATOM 768 C CA . GLU A 1 97 ? -11.082 4.240 29.411 1.00 64.25 97 GLU A CA 1
ATOM 769 C C . GLU A 1 97 ? -11.486 5.690 29.132 1.00 64.25 97 GLU A C 1
ATOM 771 O O . GLU A 1 97 ? -11.365 6.553 30.001 1.00 64.25 97 GLU A O 1
ATOM 776 N N . MET A 1 98 ? -11.863 5.986 27.885 1.00 67.94 98 MET A N 1
ATOM 777 C CA . MET A 1 98 ? -12.306 7.331 27.543 1.00 67.94 98 MET A CA 1
ATOM 778 C C . MET A 1 98 ? -13.658 7.578 28.201 1.00 67.94 98 MET A C 1
ATOM 780 O O . MET A 1 98 ? -14.561 6.743 28.113 1.00 67.94 98 MET A O 1
ATOM 784 N N . ALA A 1 99 ? -13.780 8.728 28.863 1.00 69.06 99 ALA A N 1
ATOM 785 C CA . ALA A 1 99 ? -15.048 9.172 29.412 1.00 69.06 99 ALA A CA 1
ATOM 786 C C . ALA A 1 99 ? -16.088 9.271 28.285 1.00 69.06 99 ALA A C 1
ATOM 788 O O . ALA A 1 99 ? -15.785 9.743 27.187 1.00 69.06 99 ALA A O 1
ATOM 789 N N . GLU A 1 100 ? -17.309 8.813 28.560 1.00 68.56 100 GLU A N 1
ATOM 790 C CA . GLU A 1 100 ? -18.456 8.974 27.665 1.00 68.56 100 GLU A CA 1
ATOM 791 C C . GLU A 1 100 ? -18.844 10.454 27.643 1.00 68.56 100 GLU A C 1
ATOM 793 O O . GLU A 1 100 ? -19.632 10.918 28.460 1.00 68.56 100 GLU A O 1
ATOM 798 N N . VAL A 1 101 ? -18.230 11.219 26.740 1.00 73.81 101 VAL A N 1
ATOM 799 C CA . VAL A 1 101 ? -18.570 12.625 26.509 1.00 73.81 101 VAL A CA 1
ATOM 800 C C . VAL A 1 101 ? -19.376 12.712 25.212 1.00 73.81 101 VAL A C 1
ATOM 802 O O . VAL A 1 101 ? -18.940 12.165 24.194 1.00 73.81 101 VAL A O 1
ATOM 805 N N . PRO A 1 102 ? -20.536 13.394 25.201 1.00 68.31 102 PRO A N 1
ATOM 806 C CA . PRO A 1 102 ? -21.294 13.622 23.977 1.00 68.31 102 PRO A CA 1
ATOM 807 C C . PRO A 1 102 ? -20.412 14.228 22.880 1.00 68.31 102 PRO A C 1
ATOM 809 O O . PRO A 1 102 ? -19.661 15.169 23.127 1.00 68.31 102 PRO A O 1
ATOM 812 N N . SER A 1 103 ? -20.510 13.692 21.662 1.00 69.38 103 SER A N 1
ATOM 813 C CA . SER A 1 103 ? -19.700 14.089 20.494 1.00 69.38 103 SER A CA 1
ATOM 814 C C . SER A 1 103 ? -18.204 13.747 20.561 1.00 69.38 103 SER A C 1
ATOM 816 O O . SER A 1 103 ? -17.485 14.023 19.601 1.00 69.38 103 SER A O 1
ATOM 818 N N . ALA A 1 104 ? -17.720 13.115 21.634 1.00 72.44 104 ALA A N 1
ATOM 819 C CA . ALA A 1 104 ? -16.373 12.560 21.672 1.00 72.44 104 ALA A CA 1
ATOM 820 C C . ALA A 1 104 ? -16.351 11.135 21.103 1.00 72.44 104 ALA A C 1
ATOM 822 O O . ALA A 1 104 ? -17.309 10.370 21.230 1.00 72.44 104 ALA A O 1
ATOM 823 N N . SER A 1 105 ? -15.236 10.764 20.477 1.00 71.69 105 SER A N 1
ATOM 824 C CA . SER A 1 105 ? -14.982 9.377 20.091 1.00 71.69 105 SER A CA 1
ATOM 825 C C . SER A 1 105 ? -14.901 8.517 21.351 1.00 71.69 105 SER A C 1
ATOM 827 O O . SER A 1 105 ? -14.098 8.787 22.242 1.00 71.69 105 SER A O 1
ATOM 829 N N . TRP A 1 106 ? -15.734 7.482 21.426 1.00 74.38 106 TRP A N 1
ATOM 830 C CA . TRP A 1 106 ? -15.773 6.554 22.551 1.00 74.38 106 TRP A CA 1
ATOM 831 C C . TRP A 1 106 ? -15.675 5.115 22.059 1.00 74.38 106 TRP A C 1
ATOM 833 O O . TRP A 1 106 ? -16.231 4.760 21.018 1.00 74.38 106 TRP A O 1
ATOM 843 N N . TRP A 1 107 ? -14.993 4.273 22.833 1.00 73.88 107 TRP A N 1
ATOM 844 C CA . TRP A 1 107 ? -14.992 2.826 22.659 1.00 73.88 107 TRP A CA 1
ATOM 845 C C . TRP A 1 107 ? -14.832 2.114 24.010 1.00 73.88 107 TRP A C 1
ATOM 847 O O . TRP A 1 107 ? -14.227 2.663 24.935 1.00 73.88 107 TRP A O 1
ATOM 857 N N . PRO A 1 108 ? -15.331 0.872 24.151 1.00 70.88 108 PRO A N 1
ATOM 858 C CA . PRO A 1 108 ? -15.117 0.083 25.357 1.00 70.88 108 PRO A CA 1
ATOM 859 C C . PRO A 1 108 ? -13.625 -0.152 25.615 1.00 70.88 108 PRO A C 1
ATOM 861 O O . PRO A 1 108 ? -12.885 -0.473 24.691 1.00 70.88 108 PRO A O 1
ATOM 864 N N . SER A 1 109 ? -13.190 -0.121 26.874 1.00 72.19 109 SER A N 1
ATOM 865 C CA . SER A 1 109 ? -11.816 -0.479 27.277 1.00 72.19 109 SER A CA 1
ATOM 866 C C . SER A 1 109 ? -11.419 -1.906 26.864 1.00 72.19 109 SER A C 1
ATOM 868 O O . SER A 1 109 ? -10.252 -2.190 26.598 1.00 72.19 109 SER A O 1
ATOM 870 N N . ALA A 1 110 ? -12.405 -2.800 26.731 1.00 72.25 110 ALA A N 1
ATOM 871 C CA . ALA A 1 110 ? -12.224 -4.144 26.187 1.00 72.25 110 ALA A CA 1
ATOM 872 C C . ALA A 1 110 ? -11.862 -4.159 24.688 1.00 72.25 110 ALA A C 1
ATOM 874 O O . ALA A 1 110 ? -11.280 -5.132 24.204 1.00 72.25 110 ALA A O 1
ATOM 875 N N . TRP A 1 111 ? -12.210 -3.111 23.936 1.00 73.88 111 TRP A N 1
ATOM 876 C CA . TRP A 1 111 ? -11.864 -2.986 22.526 1.00 73.88 111 TRP A CA 1
ATOM 877 C C . TRP A 1 111 ? -10.436 -2.471 22.429 1.00 73.88 111 TRP A C 1
ATOM 879 O O . TRP A 1 111 ? -10.149 -1.293 22.636 1.00 73.88 111 TRP A O 1
ATOM 889 N N . ARG A 1 112 ? -9.524 -3.381 22.098 1.00 75.75 112 ARG A N 1
ATOM 890 C CA . ARG A 1 112 ? -8.122 -3.052 21.845 1.00 75.75 112 ARG A CA 1
ATOM 891 C C . ARG A 1 112 ? -8.022 -2.359 20.488 1.00 75.75 112 ARG A C 1
ATOM 893 O O . ARG A 1 112 ? -7.752 -2.997 19.477 1.00 75.75 112 ARG A O 1
ATOM 900 N N . LEU A 1 113 ? -8.341 -1.071 20.446 1.00 74.88 113 LEU A N 1
ATOM 901 C CA . LEU A 1 113 ? -8.286 -0.276 19.224 1.00 74.88 113 LEU A CA 1
ATOM 902 C C . LEU A 1 113 ? -6.864 0.250 18.983 1.00 74.88 113 LEU A C 1
ATOM 904 O O . LEU A 1 113 ? -6.186 0.667 19.928 1.00 74.88 113 LEU A O 1
ATOM 908 N N . PRO A 1 114 ? -6.392 0.258 17.729 1.00 78.75 114 PRO A N 1
ATOM 909 C CA . PRO A 1 114 ? -5.117 0.875 17.389 1.00 78.75 114 PRO A CA 1
ATOM 910 C C . PRO A 1 114 ? -5.162 2.384 17.621 1.00 78.75 114 PRO A C 1
ATOM 912 O O . PRO A 1 114 ? -6.184 3.030 17.376 1.00 78.75 114 PRO A O 1
ATOM 915 N N . LYS A 1 115 ? -4.034 2.975 18.035 1.00 76.00 115 LYS A N 1
ATOM 916 C CA . LYS A 1 115 ? -3.950 4.426 18.294 1.00 76.00 115 LYS A CA 1
ATOM 917 C C . LYS A 1 115 ? -4.337 5.266 17.075 1.00 76.00 115 LYS A C 1
ATOM 919 O O . LYS A 1 115 ? -4.940 6.318 17.248 1.00 76.00 115 LYS A O 1
ATOM 924 N N . ALA A 1 116 ? -4.044 4.768 15.876 1.00 76.12 116 ALA A N 1
ATOM 925 C CA . ALA A 1 116 ? -4.359 5.436 14.619 1.00 76.12 116 ALA A CA 1
ATOM 926 C C . ALA A 1 116 ? -5.861 5.591 14.345 1.00 76.12 116 ALA A C 1
ATOM 928 O O . ALA A 1 116 ? -6.254 6.489 13.617 1.00 76.12 116 ALA A O 1
ATOM 929 N N . PHE A 1 117 ? -6.722 4.754 14.931 1.00 75.56 117 PHE A N 1
ATOM 930 C CA . PHE A 1 117 ? -8.166 4.816 14.677 1.00 75.56 117 PHE A CA 1
ATOM 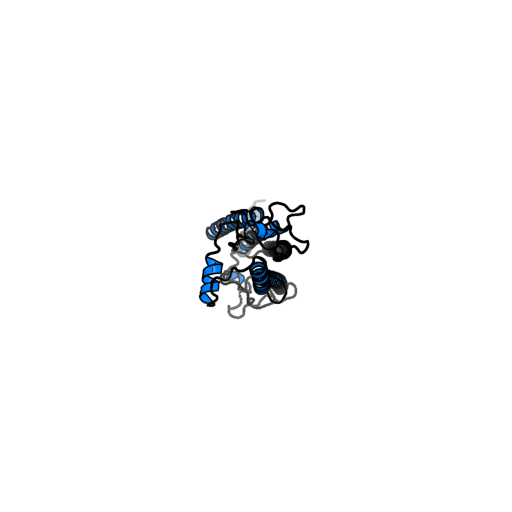931 C C . PHE A 1 117 ? -8.942 5.564 15.763 1.00 75.56 117 PHE A C 1
ATOM 933 O O . PHE A 1 117 ? -10.167 5.649 15.688 1.00 75.56 117 PHE A O 1
ATOM 940 N N . LYS A 1 118 ? -8.259 6.135 16.763 1.00 74.12 118 LYS A N 1
ATOM 941 C CA . LYS A 1 118 ? -8.915 6.815 17.891 1.00 74.12 118 LYS A CA 1
ATOM 942 C C . LYS A 1 118 ? -9.829 7.954 17.442 1.00 74.12 118 LYS A C 1
ATOM 944 O O . LYS A 1 118 ? -10.919 8.101 17.978 1.00 74.12 118 LYS A O 1
ATOM 949 N N . HIS A 1 119 ? -9.407 8.719 16.438 1.00 71.94 119 HIS A N 1
ATOM 950 C CA . HIS A 1 119 ? -10.170 9.865 15.938 1.00 71.94 119 HIS A CA 1
ATOM 951 C C . HIS A 1 119 ? -11.281 9.467 14.961 1.00 71.94 119 HIS A C 1
ATOM 953 O O . HIS A 1 119 ? -12.306 10.131 14.913 1.00 71.94 119 HIS A O 1
ATOM 959 N N . ALA A 1 120 ? -11.120 8.357 14.235 1.00 68.44 120 ALA A N 1
ATOM 960 C CA . ALA A 1 120 ? -12.095 7.893 13.246 1.00 68.44 120 ALA A CA 1
ATOM 961 C C . ALA A 1 120 ? -13.232 7.043 13.845 1.00 68.44 120 ALA A C 1
ATOM 963 O O . ALA A 1 120 ? -14.249 6.805 13.195 1.00 68.44 120 ALA A O 1
ATOM 964 N N . THR A 1 121 ? -13.066 6.548 15.075 1.00 67.44 121 THR A N 1
ATOM 965 C CA . THR A 1 121 ? -14.028 5.628 15.688 1.00 67.44 121 THR A CA 1
ATOM 966 C C . THR A 1 121 ? -15.106 6.405 16.443 1.00 67.44 121 THR A C 1
ATOM 968 O O . THR A 1 121 ? -15.010 6.615 17.650 1.00 67.44 121 THR A O 1
ATOM 971 N N . HIS A 1 122 ? -16.152 6.824 15.730 1.00 63.88 122 HIS A N 1
ATOM 972 C CA . HIS A 1 122 ? -17.390 7.310 16.340 1.00 63.88 122 HIS A CA 1
ATOM 973 C C . HIS A 1 122 ? -18.366 6.146 16.476 1.00 63.88 122 HIS A C 1
ATOM 975 O O . HIS A 1 122 ? -19.098 5.813 15.544 1.00 63.88 122 HIS A O 1
ATOM 981 N N . LEU A 1 123 ? -18.361 5.488 17.632 1.00 62.75 123 LEU A N 1
ATOM 982 C CA . LEU A 1 123 ? -19.392 4.506 17.937 1.00 62.75 123 LEU A CA 1
ATOM 983 C C . LEU A 1 123 ? -20.593 5.231 18.518 1.00 62.75 123 LEU A C 1
ATOM 985 O O . LEU A 1 123 ? -20.519 5.804 19.602 1.00 62.75 123 LEU A O 1
ATOM 989 N N . VAL A 1 124 ? -21.721 5.140 17.820 1.00 58.91 124 VAL A N 1
ATOM 990 C CA . VAL A 1 124 ? -23.029 5.408 18.418 1.00 58.91 124 VAL A CA 1
ATOM 991 C C . VAL A 1 124 ? -23.373 4.191 19.272 1.00 58.91 124 VAL A C 1
ATOM 993 O O . VAL A 1 124 ? -24.093 3.287 18.852 1.00 58.91 124 VAL A O 1
ATOM 996 N N . ALA A 1 125 ? -22.749 4.101 20.441 1.00 59.38 125 ALA A N 1
ATOM 997 C CA . ALA A 1 125 ? -23.101 3.103 21.432 1.00 59.38 125 ALA A CA 1
ATOM 998 C C . ALA A 1 125 ? -24.155 3.691 22.378 1.00 59.38 125 ALA A C 1
ATOM 1000 O O . ALA A 1 125 ? -24.054 4.862 22.745 1.00 59.38 125 ALA A O 1
ATOM 1001 N N . PRO A 1 126 ? -25.164 2.902 22.783 1.00 57.75 126 PRO A N 1
ATOM 1002 C CA . PRO A 1 126 ? -26.064 3.329 23.840 1.00 57.75 126 PRO A CA 1
ATOM 1003 C C . PRO A 1 126 ? -25.251 3.572 25.125 1.00 57.75 126 PRO A C 1
ATOM 1005 O O . PRO A 1 126 ? -24.349 2.775 25.418 1.00 57.75 126 PRO A O 1
ATOM 1008 N N . PRO A 1 127 ? -25.559 4.634 25.889 1.00 61.12 127 PRO A N 1
ATOM 1009 C CA . PRO A 1 127 ? -24.789 5.027 27.068 1.00 61.12 127 PRO A CA 1
ATOM 1010 C C . PRO A 1 127 ? -24.689 3.875 28.075 1.00 61.12 127 PRO A C 1
ATOM 1012 O O . PRO A 1 127 ? -25.590 3.026 28.174 1.00 61.12 127 PRO A O 1
ATOM 1015 N N . ARG A 1 128 ? -23.584 3.786 28.827 1.00 62.25 128 ARG A N 1
ATOM 1016 C CA . ARG A 1 128 ? -23.409 2.726 29.842 1.00 62.25 128 ARG A CA 1
ATOM 1017 C C . ARG A 1 128 ? -24.471 2.802 30.923 1.00 62.25 128 ARG A C 1
ATOM 1019 O O . ARG A 1 128 ? -25.065 1.770 31.243 1.00 62.25 128 ARG A O 1
ATOM 1026 N N . SER A 1 129 ? -24.720 4.009 31.405 1.00 65.69 129 SER A N 1
ATOM 1027 C CA . SER A 1 129 ? -25.738 4.360 32.386 1.00 65.69 129 SER A CA 1
ATOM 1028 C C . SER A 1 129 ? -26.650 5.429 31.805 1.00 65.69 129 SER A C 1
ATOM 1030 O O . SER A 1 129 ? -26.171 6.387 31.206 1.00 65.69 129 SER A O 1
ATOM 1032 N N . LEU A 1 130 ? -27.953 5.267 32.007 1.00 68.25 130 LEU A N 1
ATOM 1033 C CA . LEU A 1 130 ? -28.914 6.335 31.761 1.00 68.25 130 LEU A CA 1
ATOM 1034 C C . LEU A 1 130 ? -28.834 7.327 32.918 1.00 68.25 130 LEU A C 1
ATOM 1036 O O . LEU A 1 130 ? -28.757 6.916 34.080 1.00 68.25 130 LEU A O 1
ATOM 1040 N N . GLU A 1 131 ? -28.857 8.619 32.612 1.00 75.25 131 GLU A N 1
ATOM 1041 C CA . GLU A 1 131 ? -29.064 9.626 33.650 1.00 75.25 131 GLU A CA 1
ATOM 1042 C C . GLU A 1 131 ? -30.477 9.478 34.245 1.00 75.25 131 GLU A C 1
ATOM 1044 O O . GLU A 1 131 ? -31.391 9.010 33.554 1.00 75.25 131 GLU A O 1
ATOM 1049 N N . PRO A 1 132 ? -30.697 9.859 35.518 1.00 76.94 132 PRO A N 1
ATOM 1050 C CA . PRO A 1 132 ? -32.025 9.808 36.121 1.00 76.94 132 PRO A CA 1
ATOM 1051 C C . PRO A 1 132 ? -33.054 10.557 35.258 1.00 76.94 132 PRO A C 1
ATOM 1053 O O . PRO A 1 132 ? -32.936 11.761 35.049 1.00 76.94 132 PRO A O 1
ATOM 1056 N N . GLY A 1 133 ? -34.059 9.838 34.750 1.00 77.38 133 GLY A N 1
ATOM 1057 C CA . GLY A 1 133 ? -35.105 10.388 33.876 1.00 77.38 133 GLY A CA 1
ATOM 1058 C C . GLY A 1 133 ? -34.898 10.174 32.369 1.00 77.38 133 GLY A C 1
ATOM 1059 O O . GLY A 1 133 ? -35.814 10.465 31.603 1.00 77.38 133 GLY A O 1
ATOM 1060 N N . GLN A 1 134 ? -33.761 9.627 31.925 1.00 75.06 134 GLN A N 1
ATOM 1061 C CA . GLN A 1 134 ? -33.581 9.194 30.534 1.00 75.06 134 GLN A CA 1
ATOM 1062 C C . GLN A 1 134 ? -34.156 7.790 30.303 1.00 75.06 134 GLN A C 1
ATOM 1064 O O . GLN A 1 134 ? -33.978 6.885 31.117 1.00 75.06 134 GLN A O 1
ATOM 1069 N N . THR A 1 135 ? -34.822 7.600 29.163 1.00 73.12 135 THR A N 1
ATOM 1070 C CA . THR A 1 135 ? -35.403 6.324 28.718 1.00 73.12 135 THR A CA 1
ATOM 1071 C C . THR A 1 135 ? -34.611 5.760 27.535 1.00 73.12 135 THR A C 1
ATOM 1073 O O . THR A 1 135 ? -34.391 6.446 26.536 1.00 73.12 135 THR A O 1
ATOM 1076 N N . ASP A 1 136 ? -34.161 4.503 27.634 1.00 70.50 136 ASP A N 1
ATOM 1077 C CA . ASP A 1 136 ? -33.506 3.789 26.527 1.00 70.50 136 ASP A CA 1
ATOM 1078 C C . ASP A 1 136 ? -34.561 3.193 25.587 1.00 70.50 136 ASP A C 1
ATOM 1080 O O . ASP A 1 136 ? -34.944 2.028 25.708 1.00 70.50 136 ASP A O 1
ATOM 1084 N N . LEU A 1 137 ? -35.008 3.997 24.620 1.00 73.38 137 LEU A N 1
ATOM 1085 C CA . LEU A 1 137 ? -35.982 3.587 23.600 1.00 73.38 137 LEU A CA 1
ATOM 1086 C C . LEU A 1 137 ? -35.565 2.304 22.859 1.00 73.38 137 LEU A C 1
ATOM 1088 O O . LEU A 1 137 ? -36.406 1.463 22.542 1.00 73.38 137 LEU A O 1
ATOM 1092 N N . ALA A 1 138 ? -34.269 2.115 22.583 1.00 71.56 138 ALA A N 1
ATOM 1093 C CA . ALA A 1 138 ? -33.787 0.935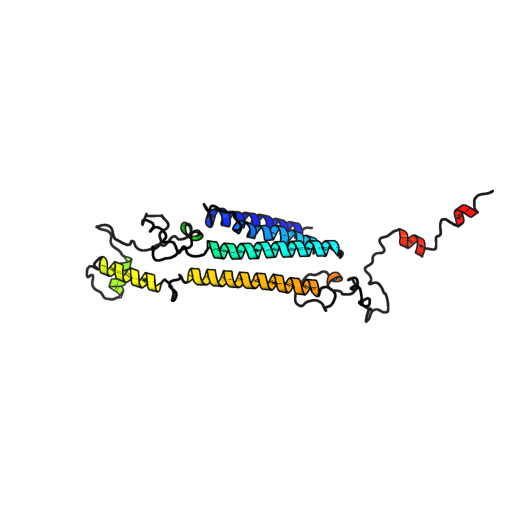 21.865 1.00 71.56 138 ALA A CA 1
ATOM 1094 C C . ALA A 1 138 ? -33.834 -0.325 22.744 1.00 71.56 138 ALA A C 1
ATOM 1096 O O . ALA A 1 138 ? -34.170 -1.414 22.262 1.00 71.56 138 ALA A O 1
ATOM 1097 N N . GLY A 1 139 ? -33.510 -0.181 24.030 1.00 72.19 139 GLY A N 1
ATOM 1098 C CA . GLY A 1 139 ? -33.689 -1.213 25.047 1.00 72.19 139 GLY A CA 1
ATOM 1099 C C . GLY A 1 139 ? -35.156 -1.612 25.203 1.00 72.19 139 GLY A C 1
ATOM 1100 O O . GLY A 1 139 ? -35.470 -2.803 25.148 1.00 72.19 139 GLY A O 1
ATOM 1101 N N . GLU A 1 140 ? -36.056 -0.632 25.294 1.00 76.56 140 GLU A N 1
ATOM 1102 C CA . GLU A 1 140 ? -37.505 -0.844 25.402 1.00 76.56 140 GLU A CA 1
ATOM 1103 C C . GLU A 1 140 ? -38.076 -1.573 24.184 1.00 76.56 140 GLU A C 1
ATOM 1105 O O . GLU A 1 140 ? -38.773 -2.577 24.338 1.00 76.56 140 GLU A O 1
ATOM 1110 N N . MET A 1 141 ? -37.717 -1.155 22.965 1.00 78.31 141 MET A N 1
ATOM 1111 C CA . MET A 1 141 ? -38.147 -1.837 21.738 1.00 78.31 141 MET A CA 1
ATOM 1112 C C . MET A 1 141 ? -37.658 -3.291 21.677 1.00 78.31 141 MET A C 1
ATOM 1114 O O . MET A 1 141 ? -38.400 -4.175 21.243 1.00 78.31 141 MET A O 1
ATOM 1118 N N . ARG A 1 142 ? -36.426 -3.577 22.124 1.00 76.81 142 ARG A N 1
ATOM 1119 C CA . ARG A 1 142 ? -35.904 -4.957 22.176 1.00 76.81 142 ARG A CA 1
ATOM 1120 C C . ARG A 1 142 ? -36.583 -5.802 23.249 1.00 76.81 142 ARG A C 1
ATOM 1122 O O . ARG A 1 142 ? -36.798 -6.988 23.008 1.00 76.81 142 ARG A O 1
ATOM 1129 N N . ALA A 1 143 ? -36.886 -5.231 24.412 1.00 74.06 143 ALA A N 1
ATOM 1130 C CA . ALA A 1 143 ? -37.607 -5.922 25.480 1.00 74.06 143 ALA A CA 1
ATOM 1131 C C . ALA A 1 143 ? -39.040 -6.258 25.039 1.00 74.06 143 ALA A C 1
ATOM 1133 O O . ALA A 1 143 ? -39.463 -7.412 25.146 1.00 74.06 143 ALA A O 1
ATOM 1134 N N . ALA A 1 144 ? -39.721 -5.292 24.415 1.00 79.19 144 ALA A N 1
ATOM 1135 C CA . ALA A 1 144 ? -41.041 -5.473 23.822 1.00 79.19 144 ALA A CA 1
ATOM 1136 C C . ALA A 1 144 ? -41.042 -6.570 22.745 1.00 79.19 144 ALA A C 1
ATOM 1138 O O . ALA A 1 144 ? -41.889 -7.461 22.775 1.00 79.19 144 ALA A O 1
ATOM 1139 N N . ALA A 1 145 ? -40.049 -6.581 21.847 1.00 82.44 145 ALA A N 1
ATOM 1140 C CA . ALA A 1 145 ? -39.912 -7.616 20.819 1.00 82.44 145 ALA A CA 1
ATOM 1141 C C . ALA A 1 145 ? -39.679 -9.029 21.387 1.00 82.44 145 ALA A C 1
ATOM 1143 O O . ALA A 1 145 ? -40.015 -10.018 20.739 1.00 82.44 145 ALA A O 1
ATOM 1144 N N . LYS A 1 146 ? -39.117 -9.141 22.597 1.00 81.69 146 LYS A N 1
ATOM 1145 C CA . LYS A 1 146 ? -38.930 -10.420 23.301 1.00 81.69 146 LYS A CA 1
ATOM 1146 C C . LYS A 1 146 ? -40.137 -10.830 24.150 1.00 81.69 146 LYS A C 1
ATOM 1148 O O . LYS A 1 146 ? -40.058 -11.848 24.833 1.00 81.69 146 LYS A O 1
ATOM 1153 N N . GLY A 1 147 ? -41.223 -10.054 24.144 1.00 76.88 147 GLY A N 1
ATOM 1154 C CA . GLY A 1 147 ? -42.391 -10.300 24.993 1.00 76.88 147 GLY A CA 1
ATOM 1155 C C . GLY A 1 147 ? -42.096 -10.159 26.488 1.00 76.88 147 GLY A C 1
ATOM 1156 O O . GLY A 1 147 ? -42.878 -10.619 27.317 1.00 76.88 147 GLY A O 1
ATOM 1157 N N . GLN A 1 148 ? -40.966 -9.545 26.850 1.00 70.44 148 GLN A N 1
ATOM 1158 C CA . GLN A 1 148 ? -40.653 -9.240 28.235 1.00 70.44 148 GLN A CA 1
ATOM 1159 C C . GLN A 1 148 ? -41.398 -7.954 28.582 1.00 70.44 148 GLN A C 1
ATOM 1161 O O . GLN A 1 148 ? -41.000 -6.867 28.165 1.00 70.44 148 GLN A O 1
ATOM 1166 N N . ALA A 1 149 ? -42.513 -8.094 29.307 1.00 56.75 149 ALA A N 1
ATOM 1167 C CA . ALA A 1 149 ? -43.175 -6.962 29.944 1.00 56.75 149 ALA A CA 1
ATOM 1168 C C . ALA A 1 149 ? -42.139 -6.167 30.744 1.00 56.75 149 ALA A C 1
ATOM 1170 O O . ALA A 1 149 ? -41.196 -6.766 31.260 1.00 56.75 149 ALA A O 1
ATOM 1171 N N . THR A 1 150 ? -42.337 -4.850 30.803 1.00 55.16 150 THR A N 1
ATOM 1172 C CA . THR A 1 150 ? -41.498 -3.756 31.326 1.00 55.16 150 THR A CA 1
ATOM 1173 C C . THR A 1 150 ? -41.044 -3.946 32.783 1.00 55.16 150 THR A C 1
ATOM 1175 O O . THR A 1 150 ? -41.247 -3.101 33.648 1.00 55.16 150 THR A O 1
ATOM 1178 N N . ALA A 1 151 ? -40.436 -5.083 33.100 1.00 49.47 151 ALA A N 1
ATOM 1179 C CA . ALA A 1 151 ? -39.722 -5.310 34.331 1.00 49.47 151 ALA A CA 1
ATOM 1180 C C . ALA A 1 151 ? -38.480 -4.435 34.245 1.00 49.47 151 ALA A C 1
ATOM 1182 O O . ALA A 1 151 ? -37.696 -4.568 33.305 1.00 49.47 151 ALA A O 1
ATOM 1183 N N . GLN A 1 152 ? -38.364 -3.507 35.193 1.00 53.12 152 GLN A N 1
ATOM 1184 C CA . GLN A 1 152 ? -37.209 -2.642 35.383 1.00 53.12 152 GLN A CA 1
ATOM 1185 C C . GLN A 1 152 ? -35.936 -3.479 35.236 1.00 53.12 152 GLN A C 1
ATOM 1187 O O . GLN A 1 152 ? -35.558 -4.217 36.145 1.00 53.12 152 GLN A O 1
ATOM 1192 N N . LEU A 1 153 ? -35.307 -3.408 34.060 1.00 55.38 153 LEU A N 1
ATOM 1193 C CA . LEU A 1 153 ? -34.002 -4.000 33.824 1.00 55.38 153 LEU A CA 1
ATOM 1194 C C . LEU A 1 153 ? -33.063 -3.281 34.784 1.00 55.38 153 LEU A C 1
ATOM 1196 O O . LEU A 1 153 ? -32.730 -2.113 34.588 1.00 55.38 153 LEU A O 1
ATOM 1200 N N . THR A 1 154 ? -32.695 -3.956 35.869 1.00 57.12 154 THR A N 1
ATOM 1201 C CA . THR A 1 154 ? -31.718 -3.431 36.816 1.00 57.12 154 THR A CA 1
ATOM 1202 C C . THR A 1 154 ? -30.432 -3.128 36.052 1.00 57.12 154 THR A C 1
ATOM 1204 O O . THR A 1 154 ? -30.060 -3.865 35.131 1.00 57.12 154 THR A O 1
ATOM 1207 N N . ALA A 1 155 ? -29.753 -2.038 36.419 1.00 56.88 155 ALA A N 1
ATOM 1208 C CA . ALA A 1 155 ? -28.545 -1.568 35.736 1.00 56.88 155 ALA A CA 1
ATOM 1209 C C . ALA A 1 155 ? -27.475 -2.671 35.576 1.00 56.88 155 ALA A C 1
ATOM 1211 O O . ALA A 1 155 ? -26.760 -2.700 34.574 1.00 56.88 155 ALA A O 1
ATOM 1212 N N . GLU A 1 156 ? -27.419 -3.624 36.511 1.00 55.31 156 GLU A N 1
ATOM 1213 C CA . GLU A 1 156 ? -26.532 -4.792 36.463 1.00 55.31 156 GLU A CA 1
ATOM 1214 C C . GLU A 1 156 ? -26.875 -5.773 35.331 1.00 55.31 156 GLU A C 1
ATOM 1216 O O . GLU A 1 156 ? -25.984 -6.179 34.584 1.00 55.31 156 GLU A O 1
ATOM 1221 N N . SER A 1 157 ? -28.157 -6.097 35.125 1.00 59.03 157 SER A N 1
ATOM 1222 C CA . SER A 1 157 ? -28.587 -7.001 34.044 1.00 59.03 157 SER A CA 1
ATOM 1223 C C . SER A 1 157 ? -28.323 -6.408 32.653 1.00 59.03 157 SER A C 1
ATOM 1225 O O . SER A 1 157 ? -27.915 -7.112 31.723 1.00 59.03 157 SER A O 1
ATOM 1227 N N . ALA A 1 158 ? -28.470 -5.085 32.524 1.00 60.62 158 ALA A N 1
ATOM 1228 C CA . ALA A 1 158 ? -28.130 -4.352 31.313 1.00 60.62 158 ALA A CA 1
ATOM 1229 C C . ALA A 1 158 ? -26.610 -4.331 31.072 1.00 60.62 158 ALA A C 1
ATOM 1231 O O . ALA A 1 158 ? -26.163 -4.499 29.935 1.00 60.62 158 ALA A O 1
ATOM 1232 N N . ALA A 1 159 ? -25.799 -4.177 32.124 1.00 60.97 159 ALA A N 1
ATOM 1233 C CA . ALA A 1 159 ? -24.340 -4.210 32.031 1.00 60.97 159 ALA A CA 1
ATOM 1234 C C . ALA A 1 159 ? -23.802 -5.596 31.625 1.00 60.97 159 ALA A C 1
ATOM 1236 O O . ALA A 1 159 ? -22.877 -5.693 30.813 1.00 60.97 159 ALA A O 1
ATOM 1237 N N . GLU A 1 160 ? -24.394 -6.676 32.134 1.00 64.44 160 GLU A N 1
ATOM 1238 C CA . GLU A 1 160 ? -23.983 -8.047 31.816 1.00 64.44 160 GLU A CA 1
ATOM 1239 C C . GLU A 1 160 ? -24.381 -8.466 30.389 1.00 64.44 160 GLU A C 1
ATOM 1241 O O . GLU A 1 160 ? -23.572 -9.050 29.658 1.00 64.44 160 GLU A O 1
ATOM 1246 N N . GLY A 1 161 ? -25.575 -8.069 29.933 1.00 65.25 161 GLY A N 1
ATOM 1247 C CA . GLY A 1 161 ? -25.983 -8.196 28.530 1.00 65.25 161 GLY A CA 1
ATOM 1248 C C . GLY A 1 161 ? -25.029 -7.457 27.583 1.00 65.25 161 GLY A C 1
ATOM 1249 O O . GLY A 1 161 ? -24.555 -8.038 26.605 1.00 65.25 161 GLY A O 1
ATOM 1250 N N . LYS A 1 162 ? -24.647 -6.220 27.932 1.00 64.31 162 LYS A N 1
ATOM 1251 C CA . LYS A 1 162 ? -23.658 -5.424 27.184 1.00 64.31 162 LYS A CA 1
ATOM 1252 C C . LYS A 1 162 ? -22.291 -6.110 27.128 1.00 64.31 162 LYS A C 1
ATOM 1254 O O . LYS A 1 162 ? -21.678 -6.131 26.065 1.00 64.31 162 LYS A O 1
ATOM 1259 N N . ARG A 1 163 ? -21.812 -6.717 28.224 1.00 63.22 163 ARG A N 1
ATOM 1260 C CA . ARG A 1 163 ? -20.551 -7.488 28.218 1.00 63.22 163 ARG A CA 1
ATOM 1261 C C . ARG A 1 163 ? -20.616 -8.671 27.256 1.00 63.22 163 ARG A C 1
ATOM 1263 O O . ARG A 1 163 ? -19.688 -8.847 26.468 1.00 63.22 163 ARG A O 1
ATOM 1270 N N . ARG A 1 164 ? -21.699 -9.456 27.268 1.00 65.62 164 ARG A N 1
ATOM 1271 C CA . ARG A 1 164 ? -21.871 -10.576 26.321 1.00 65.62 164 ARG A CA 1
ATOM 1272 C C . ARG A 1 164 ? -21.927 -10.104 24.874 1.00 65.62 164 ARG A C 1
ATOM 1274 O O . ARG A 1 164 ? -21.297 -10.735 24.031 1.00 65.62 164 ARG A O 1
ATOM 1281 N N . ASP A 1 165 ? -22.609 -9.001 24.589 1.00 68.44 165 ASP A N 1
ATOM 1282 C CA . ASP A 1 165 ? -22.676 -8.445 23.234 1.00 68.44 165 ASP A CA 1
ATOM 1283 C C . ASP A 1 165 ? -21.323 -7.883 22.772 1.00 68.44 165 ASP A C 1
ATOM 1285 O O . ASP A 1 165 ? -20.918 -8.117 21.635 1.00 68.44 165 ASP A O 1
ATOM 1289 N N . VAL A 1 166 ? -20.562 -7.242 23.663 1.00 63.81 166 VAL A N 1
ATOM 1290 C CA . VAL A 1 166 ? -19.186 -6.792 23.396 1.00 63.81 166 VAL A CA 1
ATOM 1291 C C . VAL A 1 166 ? -18.262 -7.976 23.104 1.00 63.81 166 VAL A C 1
ATOM 1293 O O . VAL A 1 166 ? -17.511 -7.937 22.131 1.00 63.81 166 VAL A O 1
ATOM 1296 N N . HIS A 1 167 ? -18.336 -9.048 23.895 1.00 59.47 167 HIS A N 1
ATOM 1297 C CA . HIS A 1 167 ? -17.561 -10.270 23.662 1.00 59.47 167 HIS A CA 1
ATOM 1298 C C . HIS A 1 167 ? -18.023 -11.059 22.436 1.00 59.47 167 HIS A C 1
ATOM 1300 O O . HIS A 1 167 ? -17.224 -11.790 21.868 1.00 59.47 167 HIS A O 1
ATOM 1306 N N . ARG A 1 168 ? -19.282 -10.909 22.013 1.00 67.12 168 ARG A N 1
ATOM 1307 C CA . ARG A 1 168 ? -19.794 -11.458 20.751 1.00 67.12 168 ARG A CA 1
ATOM 1308 C C . ARG A 1 168 ? -19.342 -10.631 19.545 1.00 67.12 168 ARG A C 1
ATOM 1310 O O . ARG A 1 168 ? -19.166 -11.188 18.465 1.00 67.12 168 ARG A O 1
ATOM 1317 N N . ALA A 1 169 ? -19.181 -9.319 19.719 1.00 64.06 169 ALA A N 1
ATOM 1318 C CA . ALA A 1 169 ? -18.679 -8.405 18.695 1.00 64.06 169 ALA A CA 1
ATOM 1319 C C . ALA A 1 169 ? -17.156 -8.525 18.498 1.00 64.06 169 ALA A C 1
ATOM 1321 O O . ALA A 1 169 ? -16.661 -8.375 17.380 1.00 64.06 169 ALA A O 1
ATOM 1322 N N . LEU A 1 170 ? -16.411 -8.826 19.564 1.00 63.31 170 LEU A N 1
ATOM 1323 C CA . LEU A 1 170 ? -15.019 -9.269 19.488 1.00 63.31 170 LEU A CA 1
ATOM 1324 C C . LEU A 1 170 ? -15.011 -10.712 18.953 1.00 63.31 170 LEU A C 1
ATOM 1326 O O . LEU A 1 170 ? -15.738 -11.568 19.440 1.00 63.31 170 LEU A O 1
ATOM 1330 N N . GLY A 1 171 ? -14.252 -10.992 17.895 1.00 66.44 171 GLY A N 1
ATOM 1331 C CA . GLY A 1 171 ? -14.273 -12.299 17.234 1.00 66.44 171 GLY A CA 1
ATOM 1332 C C . GLY A 1 171 ? -13.704 -13.432 18.103 1.00 66.44 171 GLY A C 1
ATOM 1333 O O . GLY A 1 171 ? -13.290 -13.236 19.244 1.00 66.44 171 GLY A O 1
ATOM 1334 N N . LYS A 1 172 ? -13.595 -14.639 17.525 1.00 66.62 172 LYS A N 1
ATOM 1335 C CA . LYS A 1 172 ? -13.140 -15.873 18.211 1.00 66.62 172 LYS A CA 1
ATOM 1336 C C . LYS A 1 172 ? -11.771 -15.783 18.913 1.00 66.62 172 LYS A C 1
ATOM 1338 O O . LYS A 1 172 ? -11.479 -16.625 19.752 1.00 66.62 172 LYS A O 1
ATOM 1343 N N . HIS A 1 173 ? -10.942 -14.792 18.585 1.00 71.00 173 HIS A N 1
ATOM 1344 C CA . HIS A 1 173 ? -9.584 -14.634 19.122 1.00 71.00 173 HIS A CA 1
ATOM 1345 C C . HIS A 1 173 ? -9.433 -13.462 20.103 1.00 71.00 173 HIS A C 1
ATOM 1347 O O . HIS A 1 173 ? -8.313 -13.085 20.435 1.00 71.00 173 HIS A O 1
ATOM 1353 N N . GLY A 1 174 ? -10.536 -12.837 20.534 1.00 71.62 174 GLY A N 1
ATOM 1354 C CA . GLY A 1 174 ? -10.470 -11.609 21.338 1.00 71.62 174 GLY A CA 1
ATOM 1355 C C . GLY A 1 174 ? -9.917 -10.402 20.565 1.00 71.62 174 GLY A C 1
ATOM 1356 O O . GLY A 1 174 ? -9.659 -9.354 21.151 1.00 71.62 174 GLY A O 1
ATOM 1357 N N . GLU A 1 175 ? -9.746 -10.545 19.250 1.00 75.00 175 GLU A N 1
ATOM 1358 C CA . GLU A 1 175 ? -9.450 -9.472 18.307 1.00 75.00 175 GLU A CA 1
ATOM 1359 C C . GLU A 1 175 ? -10.761 -9.022 17.640 1.00 75.00 175 GLU A C 1
ATOM 1361 O O . GLU A 1 175 ? -11.666 -9.832 17.405 1.00 75.00 175 GLU A O 1
ATOM 1366 N N . SER A 1 176 ? -10.888 -7.732 17.319 1.00 75.75 176 SER A N 1
ATOM 1367 C CA . SER A 1 176 ? -12.037 -7.265 16.541 1.00 75.75 176 SER A CA 1
ATOM 1368 C C . SER A 1 176 ? -11.980 -7.859 15.121 1.00 75.75 176 SER A C 1
ATOM 1370 O O . SER A 1 176 ? -10.895 -7.936 14.534 1.00 75.75 176 SER A O 1
ATOM 1372 N N . PRO A 1 177 ? -13.118 -8.261 14.520 1.00 78.75 177 PRO A N 1
ATOM 1373 C CA . PRO A 1 177 ? -13.141 -8.767 13.144 1.00 78.75 177 PRO A CA 1
ATOM 1374 C C . PRO A 1 177 ? -12.539 -7.778 12.133 1.00 78.75 177 PRO A C 1
ATOM 1376 O O . PRO A 1 177 ? -11.884 -8.179 11.174 1.00 78.75 177 PRO A O 1
ATOM 1379 N N . ALA A 1 178 ? -12.709 -6.477 12.385 1.00 79.69 178 ALA A N 1
ATOM 1380 C CA . ALA A 1 178 ? -12.109 -5.419 11.580 1.00 79.69 178 ALA A CA 1
ATOM 1381 C C . ALA A 1 178 ? -10.574 -5.458 11.625 1.00 79.69 178 ALA A C 1
ATOM 1383 O O . ALA A 1 178 ? -9.933 -5.420 10.576 1.00 79.69 178 ALA A O 1
ATOM 1384 N N . TRP A 1 179 ? -9.979 -5.590 12.817 1.00 83.94 179 TRP A N 1
ATOM 1385 C CA . TRP A 1 179 ? -8.527 -5.702 12.948 1.00 83.94 179 TRP A CA 1
ATOM 1386 C C . TRP A 1 179 ? -7.997 -6.955 12.255 1.00 83.94 179 TRP A C 1
ATOM 1388 O O . TRP A 1 179 ? -7.012 -6.870 11.527 1.00 83.94 179 TRP A O 1
ATOM 1398 N N . PHE A 1 180 ? -8.674 -8.094 12.413 1.00 86.56 180 PHE A N 1
ATOM 1399 C CA . PHE A 1 180 ? -8.286 -9.328 11.735 1.00 86.56 180 PHE A CA 1
ATOM 1400 C C . PHE A 1 180 ? -8.204 -9.142 10.212 1.00 86.56 180 PHE A C 1
ATOM 1402 O O . PHE A 1 180 ? -7.193 -9.498 9.607 1.00 86.56 180 PHE A O 1
ATOM 1409 N N . ASN A 1 181 ? -9.217 -8.516 9.604 1.00 87.94 181 ASN A N 1
ATOM 1410 C CA . ASN A 1 181 ? -9.236 -8.244 8.165 1.00 87.94 181 ASN A CA 1
ATOM 1411 C C . ASN A 1 181 ? -8.103 -7.301 7.734 1.00 87.94 181 ASN A C 1
ATOM 1413 O O . ASN A 1 181 ? -7.419 -7.576 6.749 1.00 87.94 181 ASN A O 1
ATOM 1417 N N . VAL A 1 182 ? -7.866 -6.218 8.482 1.00 89.44 182 VAL A N 1
ATOM 1418 C CA . VAL A 1 182 ? -6.775 -5.267 8.197 1.00 89.44 182 VAL A CA 1
ATOM 1419 C C . VAL A 1 182 ? -5.414 -5.953 8.309 1.00 89.44 182 VAL A C 1
ATOM 1421 O O . VAL A 1 182 ? -4.594 -5.851 7.400 1.00 89.44 182 VAL A O 1
ATOM 1424 N N . LYS A 1 183 ? -5.180 -6.702 9.388 1.00 92.00 183 LYS A N 1
ATOM 1425 C CA . LYS A 1 183 ? -3.952 -7.468 9.624 1.00 92.00 183 LYS A CA 1
ATOM 1426 C C . LYS A 1 183 ? -3.703 -8.482 8.512 1.00 92.00 183 LYS A C 1
ATOM 1428 O O . LYS A 1 183 ? -2.600 -8.524 7.974 1.00 92.00 183 LYS A O 1
ATOM 1433 N N . ALA A 1 184 ? -4.715 -9.268 8.144 1.00 94.56 184 ALA A N 1
ATOM 1434 C CA . ALA A 1 184 ? -4.615 -10.243 7.063 1.00 94.56 184 ALA A CA 1
ATOM 1435 C C . ALA A 1 184 ? -4.294 -9.565 5.722 1.00 94.56 184 ALA A C 1
ATOM 1437 O O . ALA A 1 184 ? -3.383 -10.004 5.023 1.00 94.56 184 ALA A O 1
ATOM 1438 N N . GLY A 1 185 ? -4.974 -8.459 5.399 1.00 95.88 185 GLY A N 1
ATOM 1439 C CA . GLY A 1 185 ? -4.713 -7.676 4.191 1.00 95.88 185 GLY A CA 1
ATOM 1440 C C . GLY A 1 185 ? -3.297 -7.095 4.145 1.00 95.88 185 GLY A C 1
ATOM 1441 O O . GLY A 1 185 ? -2.623 -7.201 3.124 1.00 95.88 185 GLY A O 1
ATOM 1442 N N . LEU A 1 186 ? -2.804 -6.543 5.256 1.00 95.50 186 LEU A N 1
ATOM 1443 C CA . LEU A 1 186 ? -1.443 -6.004 5.348 1.00 95.50 186 LEU A CA 1
ATOM 1444 C C . LEU A 1 186 ? -0.373 -7.101 5.258 1.00 95.50 186 LEU A C 1
ATOM 1446 O O . LEU A 1 186 ? 0.638 -6.903 4.590 1.00 95.50 186 LEU A O 1
ATOM 1450 N N . ILE A 1 187 ? -0.591 -8.270 5.869 1.00 97.25 187 ILE A N 1
ATOM 1451 C CA . ILE A 1 187 ? 0.313 -9.425 5.727 1.00 97.25 187 ILE A CA 1
ATOM 1452 C C . ILE A 1 187 ? 0.330 -9.912 4.274 1.00 97.25 187 ILE A C 1
ATOM 1454 O O . ILE A 1 187 ? 1.405 -10.143 3.722 1.00 97.25 187 ILE A O 1
ATOM 1458 N N . ALA A 1 188 ? -0.837 -10.020 3.636 1.00 97.81 188 ALA A N 1
ATOM 1459 C CA . ALA A 1 188 ? -0.933 -10.384 2.226 1.00 97.81 188 ALA A CA 1
ATOM 1460 C C . ALA A 1 188 ? -0.198 -9.375 1.330 1.00 97.81 188 ALA A C 1
ATOM 1462 O O . ALA A 1 188 ? 0.532 -9.785 0.431 1.00 97.81 188 ALA A O 1
ATOM 1463 N N . LEU A 1 189 ? -0.311 -8.072 1.613 1.00 97.38 189 LEU A N 1
ATOM 1464 C CA . LEU A 1 189 ? 0.439 -7.026 0.911 1.00 97.38 189 LEU A CA 1
ATOM 1465 C C . LEU A 1 189 ? 1.952 -7.153 1.111 1.00 97.38 189 LEU A C 1
ATOM 1467 O O . LEU A 1 189 ? 2.692 -7.019 0.143 1.00 97.38 189 LEU A O 1
ATOM 1471 N N . ILE A 1 190 ? 2.433 -7.451 2.323 1.00 98.06 190 ILE A N 1
ATOM 1472 C CA . ILE A 1 190 ? 3.865 -7.699 2.571 1.00 98.06 190 ILE A CA 1
ATOM 1473 C C . ILE A 1 190 ? 4.359 -8.868 1.712 1.00 98.06 190 ILE A C 1
ATOM 1475 O O . ILE A 1 190 ? 5.382 -8.745 1.040 1.00 98.06 190 ILE A O 1
ATOM 1479 N N . ILE A 1 191 ? 3.619 -9.981 1.691 1.00 98.00 191 ILE A N 1
ATOM 1480 C CA . ILE A 1 191 ? 3.954 -11.148 0.863 1.00 98.00 191 ILE A CA 1
ATOM 1481 C C . ILE A 1 191 ? 3.952 -10.769 -0.622 1.00 98.00 191 ILE A C 1
ATOM 1483 O O . ILE A 1 191 ? 4.883 -11.131 -1.339 1.00 98.00 191 ILE A O 1
ATOM 1487 N N . ALA A 1 192 ? 2.954 -10.008 -1.076 1.00 97.06 192 ALA A N 1
ATOM 1488 C CA . ALA A 1 192 ? 2.866 -9.538 -2.453 1.00 97.06 192 ALA A CA 1
ATOM 1489 C C . ALA A 1 192 ? 4.062 -8.654 -2.838 1.00 97.06 192 ALA A C 1
ATOM 1491 O O . ALA A 1 192 ? 4.641 -8.853 -3.902 1.00 97.06 192 ALA A O 1
ATOM 1492 N N . TRP A 1 193 ? 4.493 -7.731 -1.972 1.00 97.44 193 TRP A N 1
ATOM 1493 C CA . TRP A 1 193 ? 5.680 -6.908 -2.221 1.00 97.44 193 TRP A CA 1
ATOM 1494 C C . TRP A 1 193 ? 6.961 -7.740 -2.282 1.00 97.44 193 TRP A C 1
ATOM 1496 O O . TRP A 1 193 ? 7.755 -7.554 -3.200 1.00 97.44 193 TRP A O 1
ATOM 1506 N N . CYS A 1 194 ? 7.147 -8.696 -1.367 1.00 97.62 194 CYS A N 1
ATOM 1507 C CA . CYS A 1 194 ? 8.277 -9.627 -1.423 1.00 97.62 194 CYS A CA 1
ATOM 1508 C C . CYS A 1 194 ? 8.276 -10.443 -2.723 1.00 97.62 194 CYS A C 1
ATOM 1510 O O . CYS A 1 194 ? 9.321 -10.608 -3.351 1.00 97.62 194 CYS A O 1
ATOM 1512 N N . PHE A 1 195 ? 7.102 -10.919 -3.146 1.00 97.06 195 PHE A N 1
ATOM 1513 C CA . PHE A 1 195 ? 6.936 -11.647 -4.399 1.00 97.06 195 PHE A CA 1
ATOM 1514 C C . PHE A 1 195 ? 7.267 -10.777 -5.617 1.00 97.06 195 PHE A C 1
ATOM 1516 O O . PHE A 1 195 ? 7.993 -11.231 -6.496 1.00 97.06 195 PHE A O 1
ATOM 1523 N N . LEU A 1 196 ? 6.799 -9.524 -5.657 1.00 94.94 196 LEU A N 1
ATOM 1524 C CA . LEU A 1 196 ? 7.108 -8.582 -6.738 1.00 94.94 196 LEU A CA 1
ATOM 1525 C C . LEU A 1 196 ? 8.603 -8.269 -6.816 1.00 94.94 196 LEU A C 1
ATOM 1527 O O . LEU A 1 196 ? 9.163 -8.300 -7.907 1.00 94.94 196 LEU A O 1
ATOM 1531 N N . ILE A 1 197 ? 9.263 -8.034 -5.678 1.00 96.06 197 ILE A N 1
ATOM 1532 C CA . ILE A 1 197 ? 10.716 -7.810 -5.626 1.00 96.06 197 ILE A CA 1
ATOM 1533 C C . ILE A 1 197 ? 11.452 -9.026 -6.195 1.00 96.06 197 ILE A C 1
ATOM 1535 O O . ILE A 1 197 ? 12.276 -8.876 -7.092 1.00 96.06 197 ILE A O 1
ATOM 1539 N N . PHE A 1 198 ? 11.127 -10.229 -5.718 1.00 96.50 198 PHE A N 1
ATOM 1540 C CA . PHE A 1 198 ? 11.777 -11.459 -6.167 1.00 96.50 198 PHE A CA 1
ATOM 1541 C C . PHE A 1 198 ? 11.518 -11.756 -7.650 1.00 96.50 198 PHE A C 1
ATOM 1543 O O . PHE A 1 198 ? 12.450 -12.070 -8.392 1.00 96.50 198 PHE A O 1
ATOM 1550 N N . GLY A 1 199 ? 10.269 -11.615 -8.100 1.00 91.75 199 GLY A N 1
ATOM 1551 C CA . GLY A 1 199 ? 9.887 -11.790 -9.500 1.00 91.75 199 GLY A CA 1
ATOM 1552 C C . GLY A 1 199 ? 10.618 -10.812 -10.417 1.00 91.75 199 GLY A C 1
ATOM 1553 O O . GLY A 1 199 ? 11.170 -11.225 -11.436 1.00 91.75 199 GLY A O 1
ATOM 1554 N N . PHE A 1 200 ? 10.716 -9.545 -10.011 1.00 92.00 200 PHE A N 1
ATOM 1555 C CA . PHE A 1 200 ? 11.464 -8.524 -10.740 1.00 92.00 200 PHE A CA 1
ATOM 1556 C C . PHE A 1 200 ? 12.972 -8.817 -10.775 1.00 92.00 200 PHE A C 1
ATOM 1558 O O . PHE A 1 200 ? 13.611 -8.660 -11.813 1.00 92.00 200 PHE A O 1
ATOM 1565 N N . THR A 1 201 ? 13.555 -9.324 -9.684 1.00 93.31 201 THR A N 1
ATOM 1566 C CA . THR A 1 201 ? 14.958 -9.766 -9.673 1.00 93.31 201 THR A CA 1
ATOM 1567 C C . THR A 1 201 ? 15.205 -10.902 -10.662 1.00 93.31 201 THR A C 1
ATOM 1569 O O . THR A 1 201 ? 16.173 -10.847 -11.422 1.00 93.31 201 THR A O 1
ATOM 1572 N N . ILE A 1 202 ? 14.329 -11.911 -10.701 1.00 90.06 202 ILE A N 1
ATOM 1573 C CA . ILE A 1 202 ? 14.409 -13.002 -11.683 1.00 90.06 202 ILE A CA 1
ATOM 1574 C C . ILE A 1 202 ? 14.312 -12.454 -13.108 1.00 90.06 202 ILE A C 1
ATOM 1576 O O . ILE A 1 202 ? 15.060 -12.892 -13.982 1.00 90.06 202 ILE A O 1
ATOM 1580 N N . GLU A 1 203 ? 13.414 -11.501 -13.352 1.00 85.44 203 GLU A N 1
ATOM 1581 C CA . GLU A 1 203 ? 13.261 -10.867 -14.660 1.00 85.44 203 GLU A CA 1
ATOM 1582 C C . GLU A 1 203 ? 14.535 -10.136 -15.093 1.00 85.44 203 GLU A C 1
ATOM 1584 O O . GLU A 1 203 ? 14.988 -10.342 -16.216 1.00 85.44 203 GLU A O 1
ATOM 1589 N N . ILE A 1 204 ? 15.173 -9.373 -14.200 1.00 85.25 204 ILE A N 1
ATOM 1590 C CA . ILE A 1 204 ? 16.447 -8.698 -14.488 1.00 85.25 204 ILE A CA 1
ATOM 1591 C C . ILE A 1 204 ? 17.559 -9.711 -14.791 1.00 85.25 204 ILE A C 1
ATOM 1593 O O . ILE A 1 204 ? 18.292 -9.537 -15.763 1.00 85.25 204 ILE A O 1
ATOM 1597 N N . ILE A 1 205 ? 17.683 -10.790 -14.010 1.00 85.06 205 ILE A N 1
ATOM 1598 C CA . ILE A 1 205 ? 18.703 -11.835 -14.238 1.00 85.06 205 ILE A CA 1
ATOM 1599 C C . ILE A 1 205 ? 18.495 -12.501 -15.609 1.00 85.06 205 ILE A C 1
ATOM 1601 O O . ILE A 1 205 ? 19.445 -12.740 -16.365 1.00 85.06 205 ILE A O 1
ATOM 1605 N N . ASN A 1 206 ? 17.235 -12.756 -15.959 1.00 79.12 206 ASN A N 1
ATOM 1606 C CA . ASN A 1 206 ? 16.846 -13.390 -17.214 1.00 79.12 206 ASN A CA 1
ATOM 1607 C C . ASN A 1 206 ? 16.695 -12.410 -18.386 1.00 79.12 206 ASN A C 1
ATOM 1609 O O . ASN A 1 206 ? 16.444 -12.844 -19.517 1.00 79.12 206 ASN A O 1
ATOM 1613 N N . ALA A 1 207 ? 16.885 -11.107 -18.167 1.00 69.56 207 ALA A N 1
ATOM 1614 C CA . ALA A 1 207 ? 16.794 -10.103 -19.214 1.00 69.56 207 ALA A CA 1
ATOM 1615 C C . ALA A 1 207 ? 17.817 -10.434 -20.313 1.00 69.56 207 ALA A C 1
ATOM 1617 O O . ALA A 1 207 ? 19.022 -10.461 -20.074 1.00 69.56 207 ALA A O 1
ATOM 1618 N N . GLY A 1 208 ? 17.330 -10.761 -21.516 1.00 57.09 208 GLY A N 1
ATOM 1619 C CA . GLY A 1 208 ? 18.155 -11.112 -22.681 1.00 57.09 208 GLY A CA 1
ATOM 1620 C C . GLY A 1 208 ? 18.395 -12.609 -22.934 1.00 57.09 208 GLY A C 1
ATOM 1621 O O . GLY A 1 208 ? 19.079 -12.927 -23.898 1.00 57.09 208 GLY A O 1
ATOM 1622 N N . THR A 1 209 ? 17.858 -13.527 -22.120 1.00 52.19 209 THR A N 1
ATOM 1623 C CA . THR A 1 209 ? 17.981 -14.992 -22.343 1.00 52.19 209 THR A CA 1
ATOM 1624 C C . THR A 1 209 ? 16.660 -15.716 -22.585 1.00 52.19 209 THR A C 1
ATOM 1626 O O . THR A 1 209 ? 16.677 -16.854 -23.041 1.00 52.19 209 THR A O 1
ATOM 1629 N N . ALA A 1 210 ? 15.520 -15.082 -22.309 1.00 46.06 210 ALA A N 1
ATOM 1630 C CA . ALA A 1 210 ? 14.202 -15.678 -22.501 1.00 46.06 210 ALA A CA 1
ATOM 1631 C C . ALA A 1 210 ? 13.420 -14.995 -23.634 1.00 46.06 210 ALA A C 1
ATOM 1633 O O . ALA A 1 210 ? 13.547 -13.786 -23.851 1.00 46.06 210 ALA A O 1
ATOM 1634 N N . HIS A 1 211 ? 12.566 -15.774 -24.313 1.00 46.34 211 HIS A N 1
ATOM 1635 C CA . HIS A 1 211 ? 11.427 -15.260 -25.082 1.00 46.34 211 HIS A CA 1
ATOM 1636 C C . HIS A 1 211 ? 10.643 -14.229 -24.249 1.00 46.34 211 HIS A C 1
ATOM 1638 O O . HIS A 1 211 ? 10.693 -14.307 -23.018 1.00 46.34 211 HIS A O 1
ATOM 1644 N N . PRO A 1 212 ? 9.948 -13.263 -24.886 1.00 50.22 212 PRO A N 1
ATOM 1645 C CA . PRO A 1 212 ? 9.267 -12.171 -24.194 1.00 50.22 212 PRO A CA 1
ATOM 1646 C C . PRO A 1 212 ? 8.532 -12.686 -22.946 1.00 50.22 212 PRO A C 1
ATOM 1648 O O . PRO A 1 212 ? 7.634 -13.515 -23.064 1.00 50.22 212 PRO A O 1
ATOM 1651 N N . SER A 1 213 ? 8.965 -12.226 -21.761 1.00 48.50 213 SER A N 1
ATOM 1652 C CA . SER A 1 213 ? 8.414 -12.607 -20.458 1.00 48.50 213 SER A CA 1
ATOM 1653 C C . SER A 1 213 ? 6.880 -12.550 -20.443 1.00 48.50 213 SER A C 1
ATOM 1655 O O . SER A 1 213 ? 6.265 -11.705 -21.102 1.00 48.50 213 SER A O 1
ATOM 1657 N N . LEU A 1 214 ? 6.268 -13.437 -19.646 1.00 44.25 214 LEU A N 1
ATOM 1658 C CA . LEU A 1 214 ? 4.822 -13.490 -19.367 1.00 44.25 214 LEU A CA 1
ATOM 1659 C C . LEU A 1 214 ? 4.254 -12.170 -18.802 1.00 44.25 214 LEU A C 1
ATOM 1661 O O . LEU A 1 214 ? 3.040 -11.992 -18.781 1.00 44.25 214 LEU A O 1
ATOM 1665 N N . LEU A 1 215 ? 5.124 -11.260 -18.353 1.00 46.88 215 LEU A N 1
ATOM 1666 C CA . LEU A 1 215 ? 4.800 -9.970 -17.742 1.00 46.88 215 LEU A CA 1
ATOM 1667 C C . LEU A 1 215 ? 5.108 -8.768 -18.644 1.00 46.88 215 LEU A C 1
ATOM 1669 O O . LEU A 1 215 ? 4.954 -7.635 -18.192 1.00 46.88 215 LEU A O 1
ATOM 1673 N N . ASN A 1 216 ? 5.496 -8.967 -19.911 1.00 51.06 216 ASN A N 1
ATOM 1674 C CA . ASN A 1 216 ? 5.638 -7.842 -20.835 1.00 51.06 216 ASN A CA 1
ATOM 1675 C C . ASN A 1 216 ? 4.309 -7.096 -20.946 1.00 51.06 216 ASN A C 1
ATOM 1677 O O . ASN A 1 216 ? 3.358 -7.575 -21.571 1.00 51.06 216 ASN A O 1
ATOM 1681 N N . GLY A 1 217 ? 4.266 -5.904 -20.354 1.00 44.94 217 GLY A N 1
ATOM 1682 C CA . GLY A 1 217 ? 3.072 -5.082 -20.316 1.00 44.94 217 GLY A CA 1
ATOM 1683 C C . GLY A 1 217 ? 2.493 -4.856 -21.721 1.00 44.94 217 GLY A C 1
ATOM 1684 O O . GLY A 1 217 ? 3.241 -4.720 -22.709 1.00 44.94 217 GLY A O 1
ATOM 1685 N N . PRO A 1 218 ? 1.157 -4.815 -21.860 1.00 38.28 218 PRO A N 1
ATOM 1686 C CA . PRO A 1 218 ? 0.533 -4.333 -23.083 1.00 38.28 218 PRO A CA 1
ATOM 1687 C C . PRO A 1 218 ? 1.014 -2.896 -23.333 1.00 38.28 218 PRO A C 1
ATOM 1689 O O . PRO A 1 218 ? 0.762 -2.013 -22.522 1.00 38.28 218 PRO A O 1
ATOM 1692 N N . GLY A 1 219 ? 1.744 -2.664 -24.430 1.00 43.53 219 GLY A N 1
ATOM 1693 C CA . GLY A 1 219 ? 2.208 -1.322 -24.807 1.00 43.53 219 GLY A CA 1
ATOM 1694 C C . GLY A 1 219 ? 3.721 -1.118 -24.920 1.00 43.53 219 GLY A C 1
ATOM 1695 O O . GLY A 1 219 ? 4.125 -0.030 -25.322 1.00 43.53 219 GLY A O 1
ATOM 1696 N N . LEU A 1 220 ? 4.561 -2.126 -24.649 1.00 47.69 220 LEU A N 1
ATOM 1697 C CA . LEU A 1 220 ? 5.977 -2.054 -25.043 1.00 47.69 220 LEU A CA 1
ATOM 1698 C C . LEU A 1 220 ? 6.065 -1.803 -26.563 1.00 47.69 220 LEU A C 1
ATOM 1700 O O . LEU A 1 220 ? 5.505 -2.601 -27.328 1.00 47.69 220 LEU A O 1
ATOM 1704 N N . PRO A 1 221 ? 6.720 -0.715 -27.018 1.00 50.06 221 PRO A N 1
ATOM 1705 C CA . PRO A 1 221 ? 6.851 -0.429 -28.438 1.00 50.06 221 PRO A CA 1
ATOM 1706 C C . PRO A 1 221 ? 7.563 -1.597 -29.129 1.00 50.06 221 PRO A C 1
ATOM 1708 O O . PRO A 1 221 ? 8.402 -2.283 -28.540 1.00 50.06 221 PRO A O 1
ATOM 1711 N N . ASN A 1 222 ? 7.168 -1.867 -30.375 1.00 49.47 222 ASN A N 1
ATOM 1712 C CA . ASN A 1 222 ? 7.482 -3.115 -31.082 1.00 49.47 222 ASN A CA 1
ATOM 1713 C C . ASN A 1 222 ? 8.994 -3.425 -31.133 1.00 49.47 222 ASN A C 1
ATOM 1715 O O . ASN A 1 222 ? 9.392 -4.582 -31.160 1.00 49.47 222 ASN A O 1
ATOM 1719 N N . ASN A 1 223 ? 9.836 -2.392 -31.065 1.00 51.12 223 ASN A N 1
ATOM 1720 C CA . ASN A 1 223 ? 11.295 -2.477 -31.059 1.00 51.12 223 ASN A CA 1
ATOM 1721 C C . ASN A 1 223 ? 11.920 -2.973 -29.739 1.00 51.12 223 ASN A C 1
ATOM 1723 O O . ASN A 1 223 ? 13.057 -3.423 -29.755 1.00 51.12 223 ASN A O 1
ATOM 1727 N N . LEU A 1 224 ? 11.222 -2.913 -28.600 1.00 47.91 224 LEU A N 1
ATOM 1728 C CA . LEU A 1 224 ? 11.722 -3.443 -27.319 1.00 47.91 224 LEU A CA 1
ATOM 1729 C C . LEU A 1 224 ? 11.279 -4.890 -27.062 1.00 47.91 224 LEU A C 1
ATOM 1731 O O . LEU A 1 224 ? 11.930 -5.607 -26.298 1.00 47.91 224 LEU A O 1
ATOM 1735 N N . ARG A 1 225 ? 10.191 -5.332 -27.708 1.00 53.84 225 ARG A N 1
ATOM 1736 C CA . ARG A 1 225 ? 9.711 -6.729 -27.682 1.00 53.84 225 ARG A CA 1
ATOM 1737 C C . ARG A 1 225 ? 10.539 -7.650 -28.561 1.00 53.84 225 ARG A C 1
ATOM 1739 O O . ARG A 1 225 ? 10.534 -8.862 -28.369 1.00 53.84 225 ARG A O 1
ATOM 1746 N N . ASP A 1 226 ? 11.211 -7.061 -29.532 1.00 54.56 226 ASP A N 1
ATOM 1747 C CA . ASP A 1 226 ? 11.882 -7.783 -30.580 1.00 54.56 226 ASP A CA 1
ATOM 1748 C C . ASP A 1 226 ? 13.340 -8.078 -30.188 1.00 54.56 226 ASP A C 1
ATOM 1750 O O . ASP A 1 226 ? 14.126 -7.140 -30.003 1.00 54.56 226 ASP A O 1
ATOM 1754 N N . PRO A 1 227 ? 13.732 -9.362 -30.059 1.00 53.19 227 PRO A N 1
ATOM 1755 C CA . PRO A 1 227 ? 15.114 -9.748 -29.776 1.00 53.19 227 PRO A CA 1
ATOM 1756 C C . PRO A 1 227 ? 16.119 -9.154 -30.777 1.00 53.19 227 PRO A C 1
ATOM 1758 O O . PRO A 1 227 ? 17.289 -9.007 -30.437 1.00 53.19 227 PRO A O 1
ATOM 1761 N N . ARG A 1 228 ? 15.646 -8.752 -31.970 1.00 54.81 228 ARG A N 1
ATOM 1762 C CA . ARG A 1 228 ? 16.404 -8.109 -33.058 1.00 54.81 228 ARG A CA 1
ATOM 1763 C C . ARG A 1 228 ? 17.127 -6.810 -32.675 1.00 54.81 228 ARG A C 1
ATOM 1765 O O . ARG A 1 228 ? 18.076 -6.442 -33.358 1.00 54.81 228 ARG A O 1
ATOM 1772 N N . TYR A 1 229 ? 16.706 -6.105 -31.621 1.00 52.91 229 TYR A N 1
ATOM 1773 C CA . TYR A 1 229 ? 17.296 -4.812 -31.227 1.00 52.91 229 TYR A CA 1
ATOM 1774 C C . TYR A 1 229 ? 18.058 -4.846 -29.897 1.00 52.91 229 TYR A C 1
ATOM 1776 O O . TYR A 1 229 ? 18.480 -3.795 -29.410 1.00 52.91 229 TYR A O 1
ATOM 1784 N N . ARG A 1 230 ? 18.242 -6.028 -29.293 1.00 57.91 230 ARG A N 1
ATOM 1785 C CA . ARG A 1 230 ? 19.004 -6.171 -28.046 1.00 57.91 230 ARG A CA 1
ATOM 1786 C C . ARG A 1 230 ? 20.430 -6.637 -28.356 1.00 57.91 230 ARG A C 1
ATOM 1788 O O . ARG A 1 230 ? 20.587 -7.596 -29.109 1.00 57.91 230 ARG A O 1
ATOM 1795 N N . PRO A 1 231 ? 21.470 -6.003 -27.783 1.00 55.59 231 PRO A N 1
ATOM 1796 C CA . PRO A 1 231 ? 22.824 -6.527 -27.895 1.00 55.59 231 PRO A CA 1
ATOM 1797 C C . PRO A 1 231 ? 22.884 -7.927 -27.273 1.00 55.59 231 PRO A C 1
ATOM 1799 O O . PRO A 1 231 ? 22.269 -8.182 -26.234 1.00 55.59 231 PRO A O 1
ATOM 1802 N N . ALA A 1 232 ? 23.603 -8.842 -27.923 1.00 56.72 232 ALA A N 1
ATOM 1803 C CA . ALA A 1 232 ? 23.786 -10.193 -27.411 1.00 56.72 232 ALA A CA 1
ATOM 1804 C C . ALA A 1 232 ? 24.519 -10.163 -26.062 1.00 56.72 232 ALA A C 1
ATOM 1806 O O . ALA A 1 232 ? 25.409 -9.336 -25.846 1.00 56.72 232 ALA A O 1
ATOM 1807 N N . LYS A 1 233 ? 24.161 -11.070 -25.142 1.00 54.03 233 LYS A N 1
ATOM 1808 C CA . LYS A 1 233 ? 24.934 -11.237 -23.904 1.00 54.03 233 LYS A CA 1
ATOM 1809 C C . LYS A 1 233 ? 26.364 -11.656 -24.254 1.00 54.03 233 LYS A C 1
ATOM 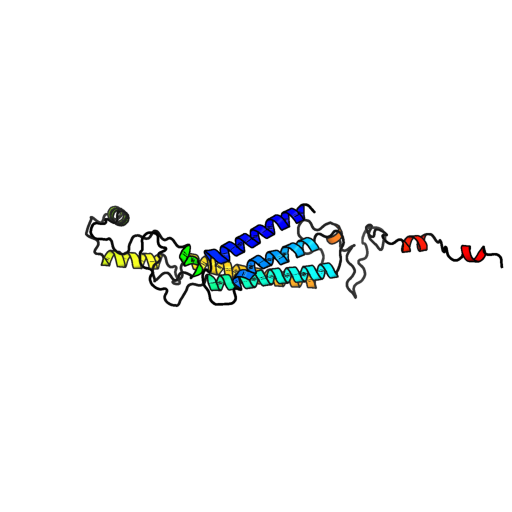1811 O O . LYS A 1 233 ? 26.574 -12.466 -25.155 1.00 54.03 233 LYS A O 1
ATOM 1816 N N . ILE A 1 234 ? 27.335 -11.150 -23.495 1.00 55.81 234 ILE A N 1
ATOM 1817 C CA . ILE A 1 234 ? 28.738 -11.569 -23.598 1.00 55.81 234 ILE A CA 1
ATOM 1818 C C . ILE A 1 234 ? 28.800 -13.100 -23.457 1.00 55.81 234 ILE A C 1
ATOM 1820 O O . ILE A 1 234 ? 28.328 -13.652 -22.465 1.00 55.81 234 ILE A O 1
ATOM 1824 N N . GLY A 1 235 ? 29.337 -13.778 -24.476 1.00 67.00 235 GLY A N 1
ATOM 1825 C CA . GLY A 1 235 ? 29.436 -15.243 -24.540 1.00 67.00 235 GLY A CA 1
ATOM 1826 C C . GLY A 1 235 ? 28.294 -15.962 -25.272 1.00 67.00 235 GLY A C 1
ATOM 1827 O O . GLY A 1 235 ? 28.372 -17.176 -25.448 1.00 67.00 235 GLY A O 1
ATOM 1828 N N . TYR A 1 236 ? 27.266 -15.250 -25.741 1.00 57.38 236 TYR A N 1
ATOM 1829 C CA . TYR A 1 236 ? 26.187 -15.808 -26.562 1.00 57.38 236 TYR A CA 1
ATOM 1830 C C . TYR A 1 236 ? 26.324 -15.345 -28.016 1.00 57.38 236 TYR A C 1
ATOM 1832 O O . TYR A 1 236 ? 26.783 -14.236 -28.284 1.00 57.38 236 TYR A O 1
ATOM 1840 N N . LYS A 1 237 ? 25.941 -16.206 -28.969 1.00 55.81 237 LYS A N 1
ATOM 1841 C CA . LYS A 1 237 ? 25.926 -15.839 -30.393 1.00 55.81 237 LYS A CA 1
ATOM 1842 C C . LYS A 1 237 ? 24.962 -14.675 -30.617 1.00 55.81 237 LYS A C 1
ATOM 1844 O O . LYS A 1 237 ? 23.893 -14.642 -30.005 1.00 55.81 237 LYS A O 1
ATOM 1849 N N . GLU A 1 238 ? 25.333 -13.756 -31.509 1.00 57.12 238 GLU A N 1
ATOM 1850 C CA . GLU A 1 238 ? 24.407 -12.722 -31.968 1.00 57.12 238 GLU A CA 1
ATOM 1851 C C . GLU A 1 238 ? 23.120 -13.381 -32.488 1.00 57.12 238 GLU A C 1
ATOM 1853 O O . GLU A 1 238 ? 23.197 -14.405 -33.185 1.00 57.12 238 GLU A O 1
ATOM 1858 N N . PRO A 1 239 ? 21.937 -12.859 -32.110 1.00 55.12 239 PRO A N 1
ATOM 1859 C CA . PRO A 1 239 ? 20.671 -13.426 -32.544 1.00 55.12 239 PRO A CA 1
ATOM 1860 C C . PRO A 1 239 ? 20.631 -13.428 -34.074 1.00 55.12 239 PRO A C 1
ATOM 1862 O O . PRO A 1 239 ? 20.640 -12.384 -34.718 1.00 55.12 239 PRO A O 1
ATOM 1865 N N . THR A 1 240 ? 20.645 -14.625 -34.657 1.00 48.50 240 THR A N 1
ATOM 1866 C CA . THR A 1 240 ? 20.677 -14.823 -36.107 1.00 48.50 240 THR A CA 1
ATOM 1867 C C . THR A 1 240 ? 19.251 -14.706 -36.636 1.00 48.50 240 THR A C 1
ATOM 1869 O O . THR A 1 240 ? 18.357 -15.397 -36.146 1.00 48.50 240 THR A O 1
ATOM 1872 N N . GLU A 1 241 ? 19.012 -13.814 -37.603 1.00 47.03 241 GLU A N 1
ATOM 1873 C CA . GLU A 1 241 ? 17.687 -13.639 -38.206 1.00 47.03 241 GLU A CA 1
ATOM 1874 C C . GLU A 1 241 ? 17.203 -14.951 -38.841 1.00 47.03 241 GLU A C 1
ATOM 1876 O O . GLU A 1 241 ? 17.745 -15.414 -39.844 1.00 47.03 241 GLU A O 1
ATOM 1881 N N . VAL A 1 242 ? 16.134 -15.534 -38.302 1.00 41.06 242 VAL A N 1
ATOM 1882 C CA . VAL A 1 242 ? 15.366 -16.576 -38.990 1.00 41.06 242 VAL A CA 1
ATOM 1883 C C . VAL A 1 242 ? 14.206 -15.907 -39.726 1.00 41.06 242 VAL A C 1
ATOM 1885 O O . VAL A 1 242 ? 13.189 -15.583 -39.120 1.00 41.06 242 VAL A O 1
ATOM 1888 N N . GLY A 1 243 ? 14.372 -15.684 -41.037 1.00 40.03 243 GLY A N 1
ATOM 1889 C CA . GLY A 1 243 ? 13.260 -15.378 -41.953 1.00 40.03 243 GLY A CA 1
ATOM 1890 C C . GLY A 1 243 ? 13.364 -14.129 -42.841 1.00 40.03 243 GLY A C 1
ATOM 1891 O O . GLY A 1 243 ? 12.507 -13.970 -43.703 1.00 40.03 243 GLY A O 1
ATOM 1892 N N . THR A 1 244 ? 14.377 -13.265 -42.699 1.00 40.22 244 THR A N 1
ATOM 1893 C CA . THR A 1 244 ? 14.480 -11.991 -43.462 1.00 40.22 244 THR A CA 1
ATOM 1894 C C . THR A 1 244 ? 15.661 -11.884 -44.427 1.00 40.22 244 THR A C 1
ATOM 1896 O O . THR A 1 244 ? 15.890 -10.825 -45.001 1.00 40.22 244 THR A O 1
ATOM 1899 N N . GLY A 1 245 ? 16.368 -12.981 -44.704 1.00 37.78 245 GLY A N 1
ATOM 1900 C CA . GLY A 1 245 ? 17.342 -12.991 -45.802 1.00 37.78 245 GLY A CA 1
ATOM 1901 C C . GLY A 1 245 ? 18.640 -12.228 -45.522 1.00 37.78 245 GLY A C 1
ATOM 1902 O O . GLY A 1 245 ? 19.248 -11.709 -46.451 1.00 37.78 245 GLY A O 1
ATOM 1903 N N . GLY A 1 246 ? 19.110 -12.212 -44.271 1.00 36.62 246 GLY A N 1
ATOM 1904 C CA . GLY A 1 246 ? 20.528 -11.974 -43.991 1.00 36.62 246 GLY A CA 1
ATOM 1905 C C . GLY A 1 246 ? 20.960 -10.513 -43.889 1.00 36.62 246 GLY A C 1
ATOM 1906 O O . GLY A 1 246 ? 22.095 -10.198 -44.241 1.00 36.62 246 GLY A O 1
ATOM 1907 N N . ALA A 1 247 ? 20.123 -9.625 -43.351 1.00 40.12 247 ALA A N 1
ATOM 1908 C CA . ALA A 1 247 ? 20.640 -8.373 -42.816 1.00 40.12 247 ALA A CA 1
ATOM 1909 C C . ALA A 1 247 ? 21.075 -8.615 -41.362 1.00 40.12 247 ALA A C 1
ATOM 1911 O O . ALA A 1 247 ? 20.249 -8.794 -40.475 1.00 40.12 247 ALA A O 1
ATOM 1912 N N . LEU A 1 248 ? 22.386 -8.598 -41.097 1.00 45.94 248 LEU A N 1
ATOM 1913 C CA . LEU A 1 248 ? 22.962 -8.698 -39.742 1.00 45.94 248 LEU A CA 1
ATOM 1914 C C . LEU A 1 248 ? 22.446 -7.614 -38.769 1.00 45.94 248 LEU A C 1
ATOM 1916 O O . LEU A 1 248 ? 22.668 -7.693 -37.565 1.00 45.94 248 LEU A O 1
ATOM 1920 N N . TYR A 1 249 ? 21.778 -6.584 -39.291 1.00 44.06 249 TYR A N 1
ATOM 1921 C CA . TYR A 1 249 ? 21.317 -5.424 -38.551 1.00 44.06 249 TYR A CA 1
ATOM 1922 C C . TYR A 1 249 ? 19.899 -5.083 -39.011 1.00 44.06 249 TYR A C 1
ATOM 1924 O O . TYR A 1 249 ? 19.685 -4.756 -40.177 1.00 44.06 249 TYR A O 1
ATOM 1932 N N . GLY A 1 250 ? 18.928 -5.161 -38.097 1.00 44.47 250 GLY A N 1
ATOM 1933 C CA . GLY A 1 250 ? 17.533 -4.845 -38.398 1.00 44.47 250 GLY A CA 1
ATOM 1934 C C . GLY A 1 250 ? 17.341 -3.421 -38.959 1.00 44.47 250 GLY A C 1
ATOM 1935 O O . GLY A 1 250 ? 18.186 -2.543 -38.760 1.00 44.47 250 GLY A O 1
ATOM 1936 N N . PRO A 1 251 ? 16.188 -3.132 -39.589 1.00 41.84 251 PRO A N 1
ATOM 1937 C CA . PRO A 1 251 ? 15.959 -1.952 -40.442 1.00 41.84 251 PRO A CA 1
ATOM 1938 C C . PRO A 1 251 ? 15.951 -0.586 -39.724 1.00 41.84 251 PRO A C 1
ATOM 1940 O O . PRO A 1 251 ? 15.622 0.426 -40.334 1.00 41.84 251 PRO A O 1
ATOM 1943 N N . ALA A 1 252 ? 16.277 -0.531 -38.428 1.00 42.47 252 ALA A N 1
ATOM 1944 C CA . ALA A 1 252 ? 16.153 0.667 -37.595 1.00 42.47 252 ALA A CA 1
ATOM 1945 C C . ALA A 1 252 ? 17.467 1.147 -36.956 1.00 42.47 252 ALA A C 1
ATOM 1947 O O . ALA A 1 252 ? 17.427 2.047 -36.115 1.00 42.47 252 ALA A O 1
ATOM 1948 N N . ARG A 1 253 ? 18.636 0.635 -37.377 1.00 43.56 253 ARG A N 1
ATOM 1949 C CA . ARG A 1 253 ? 19.846 1.467 -37.313 1.00 43.56 253 ARG A CA 1
ATOM 1950 C C . ARG A 1 253 ? 19.717 2.514 -38.413 1.00 43.56 253 ARG A C 1
ATOM 1952 O O . ARG A 1 253 ? 20.213 2.345 -39.521 1.00 43.56 253 ARG A O 1
ATOM 1959 N N . VAL A 1 254 ? 18.999 3.591 -38.099 1.00 42.34 254 VAL A N 1
ATOM 1960 C CA . VAL A 1 254 ? 19.212 4.848 -38.806 1.00 42.34 254 VAL A CA 1
ATOM 1961 C C . VAL A 1 254 ? 20.702 5.131 -38.677 1.00 42.34 254 VAL A C 1
ATOM 1963 O O . VAL A 1 254 ? 21.265 5.137 -37.582 1.00 42.34 254 VAL A O 1
ATOM 1966 N N . VAL A 1 255 ? 21.329 5.231 -39.837 1.00 43.62 255 VAL A N 1
ATOM 1967 C CA . VAL A 1 255 ? 22.712 5.616 -40.069 1.00 43.62 255 VAL A CA 1
ATOM 1968 C C . VAL A 1 255 ? 22.859 7.079 -39.635 1.00 43.62 255 VAL A C 1
ATOM 1970 O O . VAL A 1 255 ? 22.972 7.970 -40.466 1.00 43.62 255 VAL A O 1
ATOM 1973 N N . ASP A 1 256 ? 22.787 7.338 -38.332 1.00 42.84 256 ASP A N 1
ATOM 1974 C CA . ASP A 1 256 ? 23.010 8.659 -37.746 1.00 42.84 256 ASP A CA 1
ATOM 1975 C C . ASP A 1 256 ? 24.432 8.710 -37.194 1.00 42.84 256 ASP A C 1
ATOM 1977 O O . ASP A 1 256 ? 24.706 8.579 -36.004 1.00 42.84 256 ASP A O 1
ATOM 1981 N N . GLY A 1 257 ? 25.349 8.868 -38.141 1.00 42.88 257 GLY A N 1
ATOM 1982 C CA . GLY A 1 257 ? 26.715 9.310 -37.933 1.00 42.88 257 GLY A CA 1
ATOM 1983 C C . GLY A 1 257 ? 27.253 9.783 -39.285 1.00 42.88 257 GLY A C 1
ATOM 1984 O O . GLY A 1 257 ? 27.372 8.949 -40.187 1.00 42.88 257 GLY A O 1
ATOM 1985 N N . PRO A 1 258 ? 27.562 11.081 -39.478 1.00 46.41 258 PRO A N 1
ATOM 1986 C CA . PRO A 1 258 ? 28.097 11.587 -40.748 1.00 46.41 258 PRO A CA 1
ATOM 1987 C C . PRO A 1 258 ? 29.423 10.917 -41.149 1.00 46.41 258 PRO A C 1
ATOM 1989 O O . PRO A 1 258 ? 29.771 10.905 -42.326 1.00 46.41 258 PRO A O 1
ATOM 1992 N N . GLU A 1 259 ? 30.119 10.283 -40.203 1.00 50.00 259 GLU A N 1
ATOM 1993 C CA . GLU A 1 259 ? 31.393 9.599 -40.438 1.00 50.00 259 GLU A CA 1
ATOM 1994 C C . GLU A 1 259 ? 31.277 8.329 -41.294 1.00 50.00 259 GLU A C 1
ATOM 1996 O O . GLU A 1 259 ? 32.200 8.022 -42.045 1.00 50.00 259 GLU A O 1
ATOM 2001 N N . ARG A 1 260 ? 30.149 7.599 -41.260 1.00 47.88 260 ARG A N 1
ATOM 2002 C CA . ARG A 1 260 ? 30.015 6.361 -42.058 1.00 47.88 260 ARG A CA 1
ATOM 2003 C C . ARG A 1 260 ? 29.672 6.599 -43.525 1.00 47.88 260 ARG A C 1
ATOM 2005 O O . ARG A 1 260 ? 30.051 5.790 -44.362 1.00 47.88 260 ARG A O 1
ATOM 2012 N N . ARG A 1 261 ? 29.014 7.714 -43.866 1.00 49.84 261 ARG A N 1
ATOM 2013 C CA . ARG A 1 261 ? 28.740 8.026 -45.281 1.00 49.84 261 ARG A CA 1
ATOM 2014 C C . ARG A 1 261 ? 30.007 8.371 -46.055 1.00 49.84 261 ARG A C 1
ATOM 2016 O O . ARG A 1 261 ? 30.058 8.087 -47.243 1.00 49.84 261 ARG A O 1
ATOM 2023 N N . LEU A 1 262 ? 31.014 8.963 -45.414 1.00 49.78 262 LEU A N 1
ATOM 2024 C CA . LEU A 1 262 ? 32.242 9.364 -46.106 1.00 49.78 262 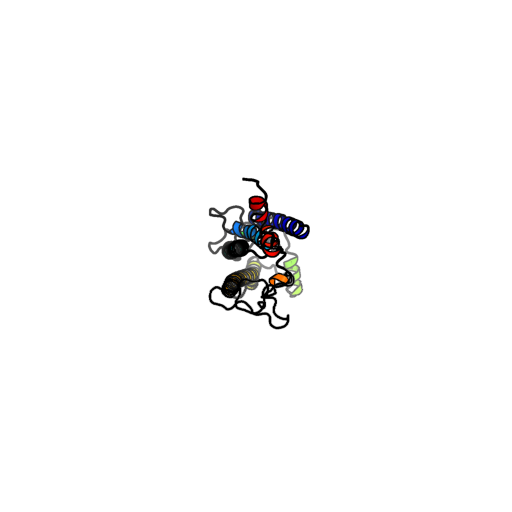LEU A CA 1
ATOM 2025 C C . LEU A 1 262 ? 33.111 8.162 -46.491 1.00 49.78 262 LEU A C 1
ATOM 2027 O O . LEU A 1 262 ? 33.635 8.129 -47.601 1.00 49.78 262 LEU A O 1
ATOM 2031 N N . SER A 1 263 ? 33.198 7.145 -45.629 1.00 54.88 263 SER A N 1
ATOM 2032 C CA . SER A 1 263 ? 33.944 5.921 -45.938 1.00 54.88 263 SER A CA 1
ATOM 2033 C C . SER A 1 263 ? 33.218 5.009 -46.932 1.00 54.88 263 SER A C 1
ATOM 2035 O O . SER A 1 263 ? 33.869 4.383 -47.765 1.00 54.88 263 SER A O 1
ATOM 2037 N N . GLU A 1 264 ? 31.882 4.967 -46.911 1.00 55.28 264 GLU A N 1
ATOM 2038 C CA . GLU A 1 264 ? 31.088 4.186 -47.874 1.00 55.28 264 GLU A CA 1
ATOM 2039 C C . GLU A 1 264 ? 30.980 4.847 -49.259 1.00 55.28 264 GLU A C 1
ATOM 2041 O O . GLU A 1 264 ? 30.835 4.148 -50.259 1.00 55.28 264 GLU A O 1
ATOM 2046 N N . LEU A 1 265 ? 31.103 6.177 -49.353 1.00 56.34 265 LEU A N 1
ATOM 2047 C CA . LEU A 1 265 ? 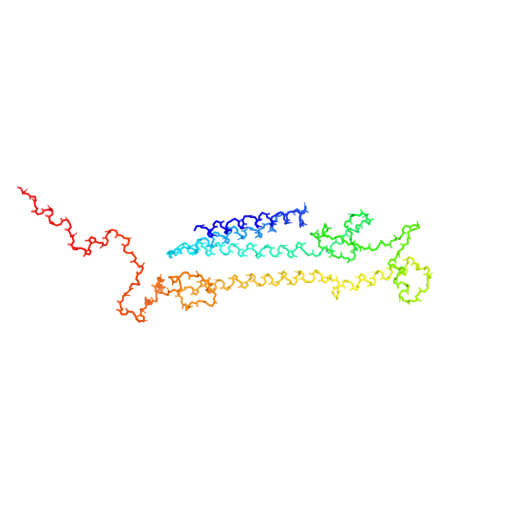31.120 6.895 -50.635 1.00 56.34 265 LEU A CA 1
ATOM 2048 C C . LEU A 1 265 ? 32.451 6.773 -51.395 1.00 56.34 265 LEU A C 1
ATOM 2050 O O . LEU A 1 265 ? 32.580 7.355 -52.469 1.00 56.34 265 LEU A O 1
ATOM 2054 N N . GLY A 1 266 ? 33.451 6.062 -50.858 1.00 52.56 266 GLY A N 1
ATOM 2055 C CA . GLY A 1 266 ? 34.774 5.941 -51.485 1.00 52.56 266 GLY A CA 1
ATOM 2056 C C . GLY A 1 266 ? 35.500 7.281 -51.659 1.00 52.56 266 GLY A C 1
ATOM 2057 O O . GLY A 1 266 ? 36.518 7.351 -52.346 1.00 52.56 266 GLY A O 1
ATOM 2058 N N . LEU A 1 267 ? 34.990 8.349 -51.041 1.00 54.50 267 LEU A N 1
ATOM 2059 C CA . LEU A 1 267 ? 35.556 9.686 -51.091 1.00 54.50 267 LEU A CA 1
ATOM 2060 C C . LEU A 1 267 ? 36.644 9.784 -50.022 1.00 54.50 267 LEU A C 1
ATOM 2062 O O . LEU A 1 267 ? 36.465 10.391 -48.967 1.00 54.50 267 LEU A O 1
ATOM 2066 N N . ASN A 1 268 ? 37.800 9.196 -50.324 1.00 54.12 268 ASN A N 1
ATOM 2067 C CA . ASN A 1 268 ? 39.062 9.574 -49.699 1.00 54.12 268 ASN A CA 1
ATOM 2068 C C . ASN A 1 268 ? 39.397 11.010 -50.137 1.00 54.12 268 ASN A C 1
ATOM 2070 O O . ASN A 1 268 ? 40.240 11.233 -51.002 1.00 54.12 268 ASN A O 1
ATOM 2074 N N . ALA A 1 269 ? 38.708 11.997 -49.559 1.00 54.06 269 ALA A N 1
ATOM 2075 C CA . ALA A 1 269 ? 38.878 13.414 -49.883 1.00 54.06 269 ALA A CA 1
ATOM 2076 C C . ALA A 1 269 ? 40.303 13.936 -49.601 1.00 54.06 269 ALA A C 1
ATOM 2078 O O . ALA A 1 269 ? 40.655 15.029 -50.033 1.00 54.06 269 ALA A O 1
ATOM 2079 N N . GLU A 1 270 ? 41.145 13.154 -48.922 1.00 54.66 270 GLU A N 1
ATOM 2080 C CA . GLU A 1 270 ? 42.526 13.531 -48.626 1.00 54.66 270 GLU A CA 1
ATOM 2081 C C . GLU A 1 270 ? 43.546 13.116 -49.701 1.00 54.66 270 GLU A C 1
ATOM 2083 O O . GLU A 1 270 ? 44.636 13.686 -49.726 1.00 54.66 270 GLU A O 1
ATOM 2088 N N . SER A 1 271 ? 43.235 12.198 -50.633 1.00 54.19 271 SER A N 1
ATOM 2089 C CA . SER A 1 271 ? 44.236 11.759 -51.626 1.00 54.19 271 SER A CA 1
ATOM 2090 C C . SER A 1 271 ? 44.267 12.576 -52.922 1.00 54.19 271 SER A C 1
ATOM 2092 O O . SER A 1 271 ? 45.322 12.652 -53.544 1.00 54.19 271 SER A O 1
ATOM 2094 N N . GLU A 1 272 ? 43.167 13.214 -53.338 1.00 54.56 272 GLU A N 1
ATOM 2095 C CA . GLU A 1 272 ? 43.151 14.004 -54.588 1.00 54.56 272 GLU A CA 1
ATOM 2096 C C . GLU A 1 272 ? 43.653 15.445 -54.410 1.00 54.56 272 GLU A C 1
ATOM 2098 O O . GLU A 1 272 ? 44.286 15.998 -55.313 1.00 54.56 272 GLU A O 1
ATOM 2103 N N . ILE A 1 273 ? 43.459 16.048 -53.232 1.00 57.12 273 ILE A N 1
ATOM 2104 C CA . ILE A 1 273 ? 43.843 17.450 -52.996 1.00 57.12 273 ILE A CA 1
ATOM 2105 C C . ILE A 1 273 ? 45.372 17.603 -52.889 1.00 57.12 273 ILE A C 1
ATOM 2107 O O . ILE A 1 273 ? 45.924 18.610 -53.329 1.00 57.12 273 ILE A O 1
ATOM 2111 N N . LEU A 1 274 ? 46.086 16.582 -52.403 1.00 55.94 274 LEU A N 1
ATOM 2112 C CA . LEU A 1 274 ? 47.551 16.611 -52.306 1.00 55.94 274 LEU A CA 1
ATOM 2113 C C . LEU A 1 274 ? 48.272 16.333 -53.638 1.00 55.94 274 LEU A C 1
ATOM 2115 O O . LEU A 1 274 ? 49.445 16.676 -53.764 1.00 55.94 274 LEU A O 1
ATOM 2119 N N . SER A 1 275 ? 47.592 15.780 -54.650 1.00 57.75 275 SER A N 1
ATOM 2120 C CA . SER A 1 275 ? 48.166 15.599 -55.996 1.00 57.75 275 SER A CA 1
ATOM 2121 C C . SER A 1 275 ? 48.007 16.808 -56.925 1.00 57.75 275 SER A C 1
ATOM 2123 O O . SER A 1 275 ? 48.647 16.850 -57.973 1.00 57.75 275 SER A O 1
ATOM 2125 N N . ALA A 1 276 ? 47.181 17.793 -56.555 1.00 55.94 276 ALA A N 1
ATOM 2126 C CA . ALA A 1 276 ? 46.884 18.965 -57.385 1.00 55.94 276 ALA A CA 1
ATOM 2127 C C . ALA A 1 276 ? 47.724 20.212 -57.043 1.00 55.94 276 ALA A C 1
ATOM 2129 O O . ALA A 1 276 ? 47.569 21.250 -57.688 1.00 55.94 276 ALA A O 1
ATOM 2130 N N . LEU A 1 277 ? 48.618 20.135 -56.051 1.00 55.19 277 LEU A N 1
ATOM 2131 C CA . LEU A 1 277 ? 49.531 21.231 -55.729 1.00 55.19 277 LEU A CA 1
ATOM 2132 C C . LEU A 1 277 ? 50.784 21.157 -56.623 1.00 55.19 277 LEU A C 1
ATOM 2134 O O . LEU A 1 277 ? 51.507 20.158 -56.568 1.00 55.19 277 LEU A O 1
ATOM 2138 N N . PRO A 1 278 ? 51.066 22.184 -57.448 1.00 61.88 278 PRO A N 1
ATOM 2139 C CA . PRO A 1 278 ? 52.327 22.265 -58.173 1.00 61.88 278 PRO A CA 1
ATOM 2140 C C . PRO A 1 278 ? 53.485 22.372 -57.171 1.00 61.88 278 PRO A C 1
ATOM 2142 O O . PRO A 1 278 ? 53.403 23.131 -56.204 1.00 61.88 278 PRO A O 1
ATOM 2145 N N . ARG A 1 279 ? 54.529 21.568 -57.395 1.00 55.56 279 ARG A N 1
ATOM 2146 C CA . ARG A 1 279 ? 55.792 21.636 -56.647 1.00 55.56 279 ARG A CA 1
ATOM 2147 C C . ARG A 1 279 ? 56.545 22.927 -56.934 1.00 55.56 279 ARG A C 1
ATOM 2149 O O . ARG A 1 279 ? 56.498 23.373 -58.103 1.00 55.56 279 ARG A O 1
#